Protein AF-S8E0I8-F1 (afdb_monomer_lite)

Organism: Fomitopsis schrenkii (NCBI:txid2126942)

Foldseek 3Di:
DPPDPPDVVSVCFWAWPDFDPFDFDDPPARATDGDTDTDGDCVVPVVPPQADWAQQDDPVSLVVVCVVLCQLCVPPDPVPPQQPPRTGAAQAAQDLVCLQQVQRHPVRASKFKKWWADDPQGIFIWIRNNDWDFDWDQDPVGIDTGTWGKTFGDDPDQRGRDAPPCQQIWMATSNNHTAWGWHAADDDRRRGGITTGGGVVVVVVVVCVVPPPDDSCSPDDSPPD

Radius of gyration: 18.13 Å; chains: 1; bounding box: 41×48×53 Å

Sequence (225 aa):
MRIQWTNPKDRIIGHVVWAPPVSVSPAPHSYTKDHCVVKLDKEKLLRNFRGNVLDLGPDEEAAELTRLMRPYCANVPSDLNYLIGRLFKLRGILPAEEMRTPKNNPKGDSTRYVIKHVLATHTTIGYLNGFESHVRRYFDLGARDSVETAVYSYGSEPRPFSKAGDSGSLIVDAYGKAVALLTSGTGPAHTPDIVYGSPMQWLWEIIEAEFPGANLYFDIEHDDY

Structure (mmCIF, N/CA/C/O backbone):
data_AF-S8E0I8-F1
#
_entry.id   AF-S8E0I8-F1
#
loop_
_atom_site.group_PDB
_atom_site.id
_atom_site.type_symbol
_atom_site.label_atom_id
_atom_site.label_alt_id
_atom_site.label_comp_id
_atom_site.label_asym_id
_atom_site.label_entity_id
_atom_site.label_seq_id
_atom_site.pdbx_PDB_ins_code
_atom_site.Cartn_x
_atom_site.Cartn_y
_atom_site.Cartn_z
_atom_site.occupancy
_atom_site.B_iso_or_equiv
_atom_site.auth_seq_id
_atom_site.auth_comp_id
_atom_site.auth_asym_id
_atom_site.auth_atom_id
_atom_site.pdbx_PDB_model_num
ATOM 1 N N . MET A 1 1 ? -11.981 14.757 24.767 1.00 49.66 1 MET A N 1
ATOM 2 C CA . MET A 1 1 ? -10.780 14.203 24.107 1.00 49.66 1 MET A CA 1
ATOM 3 C C . MET A 1 1 ? -9.830 13.795 25.222 1.00 49.66 1 MET A C 1
ATOM 5 O O . MET A 1 1 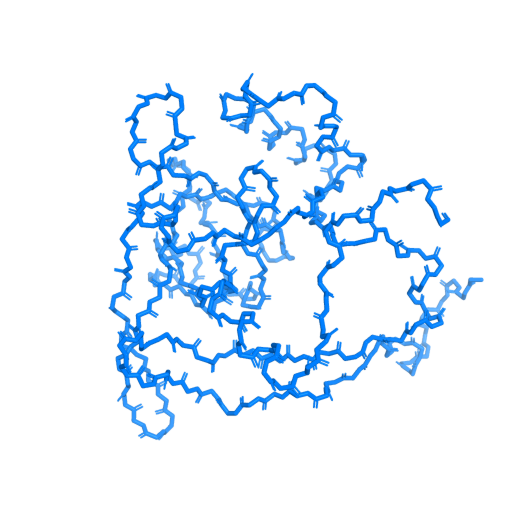? -9.517 14.650 26.041 1.00 49.66 1 MET A O 1
ATOM 9 N N . ARG A 1 2 ? -9.480 12.510 25.368 1.00 52.41 2 ARG A N 1
ATOM 10 C CA . ARG A 1 2 ? -8.501 12.112 26.393 1.00 52.41 2 ARG A CA 1
ATOM 11 C C . ARG A 1 2 ? -7.121 12.518 25.887 1.00 52.41 2 ARG A C 1
ATOM 13 O O . ARG A 1 2 ? -6.683 12.040 24.852 1.00 52.41 2 ARG A O 1
ATOM 20 N N . ILE A 1 3 ? -6.488 13.449 26.590 1.00 56.97 3 ILE A N 1
ATOM 21 C CA . ILE A 1 3 ? -5.228 14.096 26.183 1.00 56.97 3 ILE A CA 1
ATOM 22 C C . ILE A 1 3 ? -4.018 13.191 26.494 1.00 56.97 3 ILE A C 1
ATOM 24 O O . ILE A 1 3 ? -2.892 13.479 26.107 1.00 56.97 3 ILE A O 1
ATOM 28 N N . GLN A 1 4 ? -4.239 12.073 27.193 1.00 58.84 4 GLN A N 1
ATOM 29 C CA . GLN A 1 4 ? -3.193 11.157 27.629 1.00 58.84 4 GLN A CA 1
ATOM 30 C C . GLN A 1 4 ? -3.590 9.713 27.316 1.00 58.84 4 GLN A C 1
ATOM 32 O O . GLN A 1 4 ? -4.461 9.132 27.959 1.00 58.84 4 GLN A O 1
ATOM 37 N N . TRP A 1 5 ? -2.917 9.126 26.326 1.00 72.88 5 TRP A N 1
ATOM 38 C CA . TRP A 1 5 ? -3.024 7.716 25.937 1.00 72.88 5 TRP A CA 1
ATOM 39 C C . TRP A 1 5 ? -2.183 6.820 26.858 1.00 72.88 5 TRP A C 1
ATOM 41 O O . TRP A 1 5 ? -1.435 5.954 26.404 1.00 72.88 5 TRP A O 1
ATOM 51 N N . THR A 1 6 ? -2.208 7.067 28.165 1.00 78.38 6 THR A N 1
ATOM 52 C CA . THR A 1 6 ? -1.370 6.349 29.138 1.00 78.38 6 THR A CA 1
ATOM 53 C C . THR A 1 6 ? -1.832 4.908 29.329 1.00 78.38 6 THR A C 1
ATOM 55 O O . THR A 1 6 ? -0.991 4.023 29.458 1.00 78.38 6 THR A O 1
ATOM 58 N N . ASN A 1 7 ? -3.140 4.646 29.254 1.00 83.81 7 ASN A N 1
ATOM 59 C CA . ASN A 1 7 ? -3.690 3.295 29.314 1.00 83.81 7 ASN A CA 1
ATOM 60 C C . ASN A 1 7 ? -3.542 2.573 27.955 1.00 83.81 7 ASN A C 1
ATOM 62 O O . ASN A 1 7 ? -4.115 3.036 26.965 1.00 83.81 7 ASN A O 1
ATOM 66 N N . PRO A 1 8 ? -2.849 1.419 27.878 1.00 85.81 8 PRO A N 1
ATOM 67 C CA . PRO A 1 8 ? -2.708 0.656 26.637 1.00 85.81 8 PRO A CA 1
ATOM 68 C C . PRO A 1 8 ? -4.037 0.276 25.970 1.00 85.81 8 PRO A C 1
ATOM 70 O O . PRO A 1 8 ? -4.110 0.247 24.746 1.00 85.81 8 PRO A O 1
ATOM 73 N N . LYS A 1 9 ? -5.106 0.046 26.746 1.00 85.69 9 LYS A N 1
ATOM 74 C CA . LYS A 1 9 ? -6.433 -0.290 26.196 1.00 85.69 9 LYS A CA 1
ATOM 75 C C . LYS A 1 9 ? -7.047 0.856 25.393 1.00 85.69 9 LYS A C 1
ATOM 77 O O . LYS A 1 9 ? -7.771 0.617 24.428 1.00 85.69 9 LYS A O 1
ATOM 82 N N . ASP A 1 10 ? -6.722 2.096 25.746 1.00 84.00 10 ASP A N 1
ATOM 83 C CA . ASP A 1 10 ? -7.215 3.258 25.013 1.00 84.00 10 ASP A CA 1
ATOM 84 C C . ASP A 1 10 ? -6.555 3.342 23.623 1.00 84.00 10 ASP A C 1
ATOM 86 O O . ASP A 1 10 ? -7.214 3.770 22.679 1.00 84.00 10 ASP A O 1
ATOM 90 N N . ARG A 1 11 ? -5.324 2.825 23.462 1.00 86.25 11 ARG A N 1
ATOM 91 C CA . ARG A 1 11 ? -4.552 2.814 22.199 1.00 86.25 11 ARG A CA 1
ATOM 92 C C . ARG A 1 11 ? -5.037 1.795 21.164 1.00 86.25 11 ARG A C 1
ATOM 94 O O . ARG A 1 11 ? -4.573 1.818 20.030 1.00 86.25 11 ARG A O 1
ATOM 101 N N . ILE A 1 12 ? -5.942 0.891 21.537 1.00 90.06 12 ILE A N 1
ATOM 102 C CA . ILE A 1 12 ? -6.517 -0.081 20.602 1.00 90.06 12 ILE A CA 1
ATOM 103 C C . ILE A 1 12 ? -7.496 0.663 19.690 1.00 90.06 12 ILE A C 1
ATOM 105 O O . ILE A 1 12 ? -8.571 1.055 20.136 1.00 90.06 12 ILE A O 1
ATOM 109 N N . ILE A 1 13 ? -7.126 0.881 18.430 1.00 91.31 13 ILE A N 1
ATOM 110 C CA . ILE A 1 13 ? -7.945 1.614 17.444 1.00 91.31 13 ILE A CA 1
ATOM 111 C C . ILE A 1 13 ? -8.790 0.700 16.548 1.00 91.31 13 ILE A C 1
ATOM 113 O O . ILE A 1 13 ? -9.512 1.187 15.684 1.00 91.31 13 ILE A O 1
ATOM 117 N N . GLY A 1 14 ? -8.693 -0.617 16.727 1.00 94.06 14 GLY A N 1
ATOM 118 C CA . GLY A 1 14 ? -9.373 -1.612 15.906 1.00 94.06 14 GLY A CA 1
ATOM 119 C C . GLY A 1 14 ? -8.880 -3.030 16.185 1.00 94.06 14 GLY A C 1
ATOM 120 O O . GLY A 1 14 ? -8.114 -3.254 17.123 1.00 94.06 14 GLY A O 1
ATOM 121 N N . HIS A 1 15 ? -9.321 -3.985 15.371 1.00 95.00 15 HIS A N 1
ATOM 122 C CA . HIS A 1 15 ? -8.862 -5.376 15.397 1.00 95.00 15 HIS A CA 1
ATOM 123 C C . HIS A 1 15 ? -8.901 -5.992 13.997 1.00 95.00 15 HIS A C 1
ATOM 125 O O . HIS A 1 15 ? -9.714 -5.605 13.159 1.00 95.00 15 HIS A O 1
ATOM 131 N N . VAL A 1 16 ? -8.023 -6.961 13.744 1.00 96.44 16 VAL A N 1
ATOM 132 C CA . VAL A 1 16 ? -8.028 -7.740 12.501 1.00 96.44 16 VAL A CA 1
ATOM 133 C C . VAL A 1 16 ? -9.302 -8.584 12.452 1.00 96.44 16 VAL A C 1
ATOM 135 O O . VAL A 1 16 ? -9.604 -9.295 13.409 1.00 96.44 16 VAL A O 1
ATOM 138 N N . VAL A 1 17 ? -10.042 -8.501 11.348 1.00 97.50 17 VAL A N 1
ATOM 139 C CA . VAL A 1 17 ? -11.231 -9.334 11.087 1.00 97.50 17 VAL A CA 1
ATOM 140 C C . VAL A 1 17 ? -10.974 -10.393 10.024 1.00 97.50 17 VAL A C 1
ATOM 142 O O . VAL A 1 17 ? -11.662 -11.407 10.001 1.00 97.50 17 VAL A O 1
ATOM 145 N N . TRP A 1 18 ? -9.962 -10.190 9.180 1.00 97.25 18 TRP A N 1
ATOM 146 C CA . TRP A 1 18 ? -9.548 -11.161 8.179 1.00 97.25 18 TRP A CA 1
ATOM 147 C C . TRP A 1 18 ? -8.069 -10.984 7.845 1.00 97.25 18 TRP A C 1
ATOM 149 O O . TRP A 1 18 ? -7.604 -9.870 7.621 1.00 97.25 18 TRP A O 1
ATOM 159 N N . ALA A 1 19 ? -7.329 -12.086 7.842 1.00 95.62 19 ALA A N 1
ATOM 160 C CA . ALA A 1 19 ? -5.924 -12.151 7.460 1.00 95.62 19 ALA A CA 1
ATOM 161 C C . ALA A 1 19 ? -5.688 -13.533 6.836 1.00 95.62 19 ALA A C 1
ATOM 163 O O . ALA A 1 19 ? -5.355 -14.484 7.549 1.00 95.62 19 ALA A O 1
ATOM 164 N N . PRO A 1 20 ?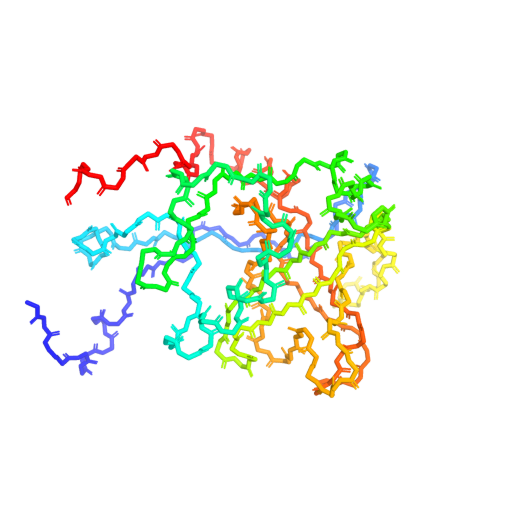 -5.979 -13.698 5.536 1.00 93.06 20 PRO A N 1
ATOM 165 C CA . PRO A 1 20 ? -5.801 -14.978 4.872 1.00 93.06 20 PRO A CA 1
ATOM 166 C C . PRO A 1 20 ? -4.313 -15.370 4.860 1.00 93.06 20 PRO A C 1
ATOM 168 O O . PRO A 1 20 ? -3.454 -14.488 4.861 1.00 93.06 20 PRO A O 1
ATOM 171 N N . PRO A 1 21 ? -3.981 -16.674 4.811 1.00 90.56 21 PRO A N 1
ATOM 172 C CA . PRO A 1 21 ? -2.594 -17.109 4.708 1.00 90.56 21 PRO A CA 1
ATOM 173 C C . PRO A 1 21 ? -1.885 -16.473 3.512 1.00 90.56 21 PRO A C 1
ATOM 175 O O . PRO A 1 21 ? -2.444 -16.422 2.406 1.00 90.56 21 PRO A O 1
ATOM 178 N N . VAL A 1 22 ? -0.638 -16.048 3.733 1.00 87.38 22 VAL A N 1
ATOM 179 C CA . VAL A 1 22 ? 0.198 -15.504 2.663 1.00 87.38 22 VAL A CA 1
ATOM 180 C C . VAL A 1 22 ? 0.332 -16.552 1.566 1.00 87.38 22 VAL A C 1
ATOM 182 O O . VAL A 1 22 ? 0.707 -17.703 1.806 1.00 87.38 22 VAL A O 1
ATOM 185 N N . SER A 1 23 ? -0.052 -16.174 0.355 1.00 87.44 23 SER A N 1
ATOM 186 C CA . SER A 1 23 ? -0.122 -17.092 -0.777 1.00 87.44 23 SER A CA 1
ATOM 187 C C . SER A 1 23 ? 0.070 -16.355 -2.094 1.00 87.44 23 SER A C 1
ATOM 189 O O . SER A 1 23 ? 0.210 -15.138 -2.140 1.00 87.44 23 SER A O 1
ATOM 191 N N . VAL A 1 24 ? 0.099 -17.111 -3.184 1.00 85.44 24 VAL A N 1
ATOM 192 C CA . VAL A 1 24 ? 0.094 -16.580 -4.545 1.00 85.44 24 VAL A CA 1
ATOM 193 C C . VAL A 1 24 ? -1.184 -17.081 -5.199 1.00 85.44 24 VAL A C 1
ATOM 195 O O . VAL A 1 24 ? -1.540 -18.250 -5.011 1.00 85.44 24 VAL A O 1
ATOM 198 N N . SER A 1 25 ? -1.900 -16.203 -5.900 1.00 80.62 25 SER A N 1
ATOM 199 C CA . SER A 1 25 ? -3.113 -16.606 -6.612 1.00 80.62 25 SER A CA 1
ATOM 200 C C . SER A 1 25 ? -2.816 -17.637 -7.700 1.00 80.62 25 SER A C 1
ATOM 202 O O . SER A 1 25 ? -1.703 -17.692 -8.220 1.00 80.62 25 SER A O 1
ATOM 204 N N . PRO A 1 26 ? -3.799 -18.472 -8.064 1.00 74.44 26 PRO A N 1
ATOM 205 C CA . PRO A 1 26 ? -3.682 -19.299 -9.253 1.00 74.44 26 PRO A CA 1
ATOM 206 C C . PRO A 1 26 ? -3.484 -18.449 -10.518 1.00 74.44 26 PRO A C 1
ATOM 208 O O . PRO A 1 26 ? -3.797 -17.255 -10.557 1.00 74.44 26 PRO A O 1
ATOM 211 N N . ALA A 1 27 ? -3.018 -19.100 -11.583 1.00 70.12 27 ALA A N 1
ATOM 212 C CA . ALA A 1 27 ? -3.072 -18.538 -12.927 1.00 70.12 27 ALA A CA 1
ATOM 213 C C . ALA A 1 27 ? -4.516 -18.082 -13.262 1.00 70.12 27 ALA A C 1
ATOM 215 O O . ALA A 1 27 ? -5.472 -18.710 -12.798 1.00 70.12 27 ALA A O 1
ATOM 216 N N . PRO A 1 28 ? -4.703 -17.013 -14.057 1.00 72.75 28 PRO A N 1
ATOM 217 C CA . PRO A 1 28 ? -3.699 -16.365 -14.907 1.00 72.75 28 PRO A CA 1
ATOM 218 C C . PRO A 1 28 ? -2.864 -15.281 -14.213 1.00 72.75 28 PRO A C 1
ATOM 220 O O . PRO A 1 28 ? -1.873 -14.842 -14.783 1.00 72.75 28 PRO A O 1
ATOM 223 N N . HIS A 1 29 ? -3.251 -14.843 -13.015 1.00 77.50 29 HIS A N 1
ATOM 224 C CA . HIS A 1 29 ? -2.672 -13.650 -12.402 1.00 77.50 29 HIS A CA 1
ATOM 225 C C . HIS A 1 29 ? -1.383 -13.916 -11.638 1.00 77.50 29 HIS A C 1
ATOM 227 O O . HIS A 1 29 ? -0.430 -13.160 -11.776 1.00 77.50 29 HIS A O 1
ATOM 233 N N . SER A 1 30 ? -1.346 -14.968 -10.816 1.00 86.31 30 SER A N 1
ATOM 234 C CA . SER A 1 30 ? -0.190 -15.259 -9.960 1.00 86.31 30 SER A CA 1
ATOM 235 C C . SER A 1 30 ? 0.234 -14.083 -9.061 1.00 86.31 30 SER A C 1
ATOM 237 O O . SER A 1 30 ? 1.388 -13.994 -8.661 1.00 86.31 30 SER A O 1
ATOM 239 N N . TYR A 1 31 ? -0.678 -13.172 -8.710 1.00 89.44 31 TYR A N 1
ATOM 240 C CA . TYR A 1 31 ? -0.406 -12.069 -7.786 1.00 89.44 31 TYR A CA 1
ATOM 241 C C . TYR A 1 31 ? -0.266 -12.553 -6.338 1.00 89.44 31 TYR A C 1
ATOM 243 O O . TYR A 1 31 ? -0.954 -13.493 -5.915 1.00 89.44 31 TYR A O 1
ATOM 251 N N . THR A 1 32 ? 0.591 -11.884 -5.564 1.00 88.94 32 THR A N 1
ATOM 252 C CA . THR A 1 32 ? 0.796 -12.157 -4.134 1.00 88.94 32 THR A CA 1
ATOM 253 C C . THR A 1 32 ? -0.430 -11.751 -3.320 1.00 88.94 32 THR A C 1
ATOM 255 O O . THR A 1 32 ? -0.852 -10.596 -3.338 1.00 88.94 32 THR A O 1
ATOM 258 N N . LYS A 1 33 ? -0.988 -12.691 -2.558 1.00 90.12 33 LYS A N 1
ATOM 259 C CA . LYS A 1 33 ? -2.037 -12.459 -1.563 1.00 90.12 33 LYS A CA 1
ATOM 260 C C . LYS A 1 33 ? -1.385 -12.316 -0.190 1.00 90.12 33 LYS A C 1
ATOM 262 O O . LYS A 1 33 ? -1.172 -13.309 0.498 1.00 90.12 33 LYS A O 1
ATOM 267 N N . ASP A 1 34 ? -1.082 -11.077 0.180 1.00 91.19 34 ASP A N 1
ATOM 268 C CA . ASP A 1 34 ? -0.524 -10.704 1.483 1.00 91.19 34 ASP A CA 1
ATOM 269 C C . ASP A 1 34 ? -1.201 -9.415 1.962 1.00 91.19 34 ASP A C 1
ATOM 271 O O . ASP A 1 34 ? -0.880 -8.318 1.508 1.00 91.19 34 ASP A O 1
ATOM 275 N N . HIS A 1 35 ? -2.242 -9.559 2.779 1.00 93.12 35 HIS A N 1
ATOM 276 C CA . HIS A 1 35 ? -3.024 -8.437 3.292 1.00 93.12 35 HIS A CA 1
ATOM 277 C C . HIS A 1 35 ? -3.780 -8.841 4.556 1.00 93.12 35 HIS A C 1
ATOM 279 O O . HIS A 1 35 ? -3.968 -10.022 4.853 1.00 93.12 35 HIS A O 1
ATOM 285 N N . CYS A 1 36 ? -4.289 -7.839 5.266 1.00 95.06 36 CYS A N 1
ATOM 286 C CA . CYS A 1 36 ? -5.298 -8.033 6.292 1.00 95.06 36 CYS A CA 1
ATOM 287 C C . CYS A 1 36 ? -6.353 -6.928 6.215 1.00 95.06 36 CYS A C 1
ATOM 289 O O . CYS A 1 36 ? -6.092 -5.831 5.722 1.00 95.06 36 CYS A O 1
ATOM 291 N N . VAL A 1 37 ? -7.545 -7.225 6.722 1.00 95.88 37 VAL A N 1
ATOM 292 C CA . VAL A 1 37 ? -8.625 -6.259 6.914 1.00 95.88 37 VAL A CA 1
ATOM 293 C C . VAL A 1 37 ? -8.770 -6.012 8.406 1.00 95.88 37 VAL A C 1
ATOM 295 O O . VAL A 1 37 ? -8.954 -6.938 9.202 1.00 95.88 37 VAL A O 1
ATOM 298 N N . VAL A 1 38 ? -8.678 -4.740 8.785 1.00 95.31 38 VAL A N 1
ATOM 299 C CA . VAL A 1 38 ? -8.786 -4.280 10.169 1.00 95.31 38 VAL A CA 1
ATOM 300 C C . VAL A 1 38 ? -10.092 -3.517 10.326 1.00 95.31 38 VAL A C 1
ATOM 302 O O . VAL A 1 38 ? -10.318 -2.505 9.665 1.00 95.31 38 VAL A O 1
ATOM 305 N N . LYS A 1 39 ? -10.948 -3.976 11.239 1.00 94.69 39 LYS A N 1
ATOM 306 C CA . LYS A 1 39 ? -12.136 -3.234 11.648 1.00 94.69 39 LYS A CA 1
ATOM 307 C C . LYS A 1 39 ? -11.731 -2.172 12.657 1.00 94.69 39 LYS A C 1
ATOM 309 O O . LYS A 1 39 ? -11.288 -2.490 13.762 1.00 94.69 39 LYS A O 1
ATOM 314 N N . LEU A 1 40 ? -11.897 -0.916 12.268 1.00 93.12 40 LEU A N 1
ATOM 315 C CA . LEU A 1 40 ? -11.564 0.230 13.101 1.00 93.12 40 LEU A CA 1
ATOM 316 C C . LEU A 1 40 ? -12.682 0.560 14.100 1.00 93.12 40 LEU A C 1
ATOM 318 O O . LEU A 1 40 ? -13.867 0.330 13.848 1.00 93.12 40 LEU A O 1
ATOM 322 N N . ASP A 1 41 ? -12.292 1.112 15.245 1.00 92.19 41 ASP A N 1
ATOM 323 C CA . ASP A 1 41 ? -13.198 1.597 16.280 1.00 92.19 41 ASP A CA 1
ATOM 324 C C . ASP A 1 41 ? -13.858 2.907 15.824 1.00 92.19 41 ASP A C 1
ATOM 326 O O . ASP A 1 41 ? -13.233 3.973 15.761 1.00 92.19 41 ASP A O 1
ATOM 330 N N . LYS A 1 42 ? -15.149 2.808 15.494 1.00 90.31 42 LYS A N 1
ATOM 331 C CA . LYS A 1 42 ? -15.952 3.926 14.995 1.00 90.31 42 LYS A CA 1
ATOM 332 C C . LYS A 1 42 ? -16.014 5.075 15.998 1.00 90.31 42 LYS A C 1
ATOM 334 O O . LYS A 1 42 ? -15.877 6.221 15.594 1.00 90.31 42 LYS A O 1
ATOM 339 N N . GLU A 1 43 ? -16.198 4.810 17.287 1.00 89.00 43 GLU A N 1
ATOM 340 C CA . GLU A 1 43 ? -16.352 5.877 18.284 1.00 89.00 43 GLU A CA 1
ATOM 341 C C . GLU A 1 43 ? -15.060 6.681 18.450 1.00 89.00 43 GLU A C 1
ATOM 343 O O . GLU A 1 43 ? -15.094 7.898 18.651 1.00 89.00 43 GLU A O 1
ATOM 348 N N . LYS A 1 44 ? -13.912 6.009 18.311 1.00 87.31 44 LYS A N 1
ATOM 349 C CA . LYS A 1 44 ? -12.596 6.648 18.408 1.00 87.31 44 LYS A CA 1
ATOM 350 C C . LYS A 1 44 ? -12.231 7.468 17.174 1.00 87.31 44 LYS A C 1
ATOM 352 O O . LYS A 1 44 ? -11.589 8.507 17.326 1.00 87.31 44 LYS A O 1
ATOM 357 N N . LEU A 1 45 ? -12.603 7.010 15.977 1.00 86.38 45 LEU A N 1
ATOM 358 C CA . LEU A 1 45 ? -12.125 7.610 14.727 1.00 86.38 45 LEU A CA 1
ATOM 359 C C . LEU A 1 45 ? -13.151 8.488 14.012 1.00 86.38 45 LEU A C 1
ATOM 361 O O . LEU A 1 45 ? -12.744 9.465 13.390 1.00 86.38 45 LEU A O 1
ATOM 365 N N . LEU A 1 46 ? -14.455 8.206 14.125 1.00 85.19 46 LEU A N 1
ATOM 366 C CA . LEU A 1 46 ? -15.489 8.853 13.305 1.00 85.19 46 LEU A CA 1
ATOM 367 C C . LEU A 1 46 ? -15.467 10.378 13.421 1.00 85.19 46 LEU A C 1
ATOM 369 O O . LEU A 1 46 ? -15.551 11.065 12.414 1.00 85.19 46 LEU A O 1
ATOM 373 N N . ARG A 1 47 ? -15.285 10.913 14.636 1.00 84.06 47 ARG A N 1
ATOM 374 C CA . ARG A 1 47 ? -15.289 12.364 14.881 1.00 84.06 47 ARG A CA 1
ATOM 375 C C . ARG A 1 47 ? -14.216 13.125 14.089 1.00 84.06 47 ARG A C 1
ATOM 377 O O . ARG A 1 47 ? -14.398 14.304 13.814 1.00 84.06 47 ARG A O 1
ATOM 384 N N . ASN A 1 48 ? -13.096 12.477 13.775 1.00 81.31 48 ASN A N 1
ATOM 385 C CA . ASN A 1 48 ? -11.983 13.079 13.037 1.00 81.31 48 ASN A CA 1
ATOM 386 C C . ASN A 1 48 ? -11.746 12.381 11.693 1.00 81.31 48 ASN A C 1
ATOM 388 O O . ASN A 1 48 ? -10.704 12.596 11.074 1.00 81.31 48 ASN A O 1
ATOM 392 N N . PHE A 1 49 ? -12.663 11.514 11.260 1.00 82.69 49 PHE A N 1
ATOM 393 C CA . PHE A 1 49 ? -12.502 10.780 10.021 1.00 82.69 49 PHE A CA 1
ATOM 394 C C . PHE A 1 49 ? -12.648 11.757 8.857 1.00 82.69 49 PHE A C 1
ATOM 396 O O . PHE A 1 49 ? -13.713 12.319 8.629 1.00 82.69 49 PHE A O 1
ATOM 403 N N . ARG A 1 50 ? -11.552 11.983 8.132 1.00 79.31 50 ARG A N 1
ATOM 404 C CA . ARG A 1 50 ? -11.510 12.872 6.965 1.00 79.31 50 ARG A CA 1
ATOM 405 C C . ARG A 1 50 ? -11.677 12.108 5.654 1.00 79.31 50 ARG A C 1
ATOM 407 O O . ARG A 1 50 ? -11.290 12.619 4.616 1.00 79.31 50 ARG A O 1
ATOM 414 N N . GLY A 1 51 ? -12.234 10.898 5.688 1.00 84.12 51 GLY A N 1
ATOM 415 C CA . GLY A 1 51 ? -12.317 10.029 4.517 1.00 84.12 51 GLY A CA 1
ATOM 416 C C . GLY A 1 51 ? -11.009 9.295 4.216 1.00 84.12 51 GLY A C 1
ATOM 417 O O . GLY A 1 51 ? -10.054 9.319 4.995 1.00 84.12 51 GLY A O 1
ATOM 418 N N . ASN A 1 52 ? -10.986 8.637 3.058 1.00 87.88 52 ASN A N 1
ATOM 419 C CA . ASN A 1 52 ? -9.812 7.938 2.552 1.00 87.88 52 ASN A CA 1
ATOM 420 C C . ASN A 1 52 ? -8.854 8.944 1.910 1.00 87.88 52 ASN A C 1
ATOM 422 O O . ASN A 1 52 ? -9.045 9.393 0.779 1.00 87.88 52 ASN A O 1
ATOM 426 N N . VAL A 1 53 ? -7.830 9.315 2.668 1.00 87.69 53 VAL A N 1
ATOM 427 C CA . VAL A 1 53 ? -6.813 10.289 2.277 1.00 87.69 53 VAL A CA 1
ATOM 428 C C . VAL A 1 53 ? -5.425 9.723 2.560 1.00 87.69 53 VAL A C 1
ATOM 430 O O . VAL A 1 53 ? -5.231 8.982 3.524 1.00 87.69 53 VAL A O 1
ATOM 433 N N . LEU A 1 54 ? -4.455 10.089 1.732 1.00 88.06 54 LEU A N 1
ATOM 434 C CA . LEU A 1 54 ? -3.038 9.905 2.004 1.00 88.06 54 LEU A CA 1
ATOM 435 C C . LEU A 1 54 ? -2.507 11.178 2.676 1.00 88.06 54 LEU A C 1
ATOM 437 O O . LEU A 1 54 ? -2.556 12.254 2.087 1.00 88.06 54 LEU A O 1
ATOM 441 N N . ASP A 1 55 ? -2.018 11.070 3.908 1.00 87.50 55 ASP A N 1
ATOM 442 C CA . ASP A 1 55 ? -1.297 12.165 4.568 1.00 87.50 55 ASP A CA 1
ATOM 443 C C . ASP A 1 55 ? 0.092 12.288 3.928 1.00 87.50 55 ASP A C 1
ATOM 445 O O . ASP A 1 55 ? 0.814 11.298 3.853 1.00 87.50 55 ASP A O 1
ATOM 449 N N . LEU A 1 56 ? 0.448 13.470 3.424 1.00 82.75 56 LEU A N 1
ATOM 450 C CA . LEU A 1 56 ? 1.730 13.717 2.757 1.00 82.75 56 LEU A CA 1
ATOM 451 C C . LEU A 1 56 ? 2.834 14.206 3.701 1.00 82.75 56 LEU A C 1
ATOM 453 O O . LEU A 1 56 ? 3.925 14.540 3.233 1.00 82.75 56 LEU A O 1
ATOM 457 N N . GLY A 1 57 ? 2.575 14.237 5.008 1.00 81.00 57 GLY A N 1
ATOM 458 C CA . GLY A 1 57 ? 3.537 14.666 6.011 1.00 81.00 57 GLY A CA 1
ATOM 459 C C . GLY A 1 57 ? 3.537 16.184 6.248 1.00 81.00 57 GLY A C 1
ATOM 460 O O . GLY A 1 57 ? 2.518 16.853 6.055 1.00 81.00 57 GLY A O 1
ATOM 461 N N . PRO A 1 58 ? 4.650 16.741 6.757 1.00 79.44 58 PRO A N 1
ATOM 462 C CA . PRO A 1 58 ? 4.795 18.173 7.022 1.00 79.44 58 PRO A CA 1
ATOM 463 C C . PRO A 1 58 ? 4.651 19.046 5.763 1.00 79.44 58 PRO A C 1
ATOM 465 O O . PRO A 1 58 ? 4.943 18.607 4.652 1.00 79.44 58 PRO A O 1
ATOM 468 N N . ASP A 1 59 ? 4.272 20.316 5.945 1.00 68.12 59 ASP A N 1
ATOM 469 C CA . ASP A 1 59 ? 3.978 21.247 4.841 1.00 68.12 59 ASP A CA 1
ATOM 470 C C . ASP A 1 59 ? 5.149 21.437 3.861 1.00 68.12 59 ASP A C 1
ATOM 472 O O . ASP A 1 59 ? 4.930 21.590 2.660 1.00 68.12 59 ASP A O 1
ATOM 476 N N . GLU A 1 60 ? 6.393 21.384 4.343 1.00 65.38 60 GLU A N 1
ATOM 477 C CA . GLU A 1 60 ? 7.593 21.489 3.501 1.00 65.38 60 GLU A CA 1
ATOM 478 C C . GLU A 1 60 ? 7.725 20.302 2.529 1.00 65.38 60 GLU A C 1
ATOM 480 O O . GLU A 1 60 ? 8.007 20.494 1.343 1.00 65.38 60 GLU A O 1
ATOM 485 N N . GLU A 1 61 ? 7.453 19.078 3.000 1.00 69.62 61 GLU A N 1
ATOM 486 C CA . GLU A 1 61 ? 7.446 17.868 2.165 1.00 69.62 61 GLU A CA 1
ATOM 487 C C . GLU A 1 61 ? 6.283 17.897 1.172 1.00 69.62 61 GLU A C 1
ATOM 489 O O . GLU A 1 61 ? 6.454 17.589 -0.012 1.00 69.62 61 GLU A O 1
ATOM 494 N N . ALA A 1 62 ? 5.107 18.327 1.637 1.00 68.25 62 ALA A N 1
ATOM 495 C CA . ALA A 1 62 ? 3.930 18.472 0.796 1.00 68.25 62 ALA A CA 1
ATOM 496 C C . ALA A 1 62 ? 4.161 19.505 -0.321 1.00 68.25 62 ALA A C 1
ATOM 498 O O . ALA A 1 62 ? 3.796 19.254 -1.471 1.00 68.25 62 ALA A O 1
ATOM 499 N N . ALA A 1 63 ? 4.802 20.641 -0.030 1.00 68.31 63 ALA A N 1
ATOM 500 C CA . ALA A 1 63 ? 5.099 21.679 -1.016 1.00 68.31 63 ALA A CA 1
ATOM 501 C C . ALA A 1 63 ? 6.071 21.192 -2.104 1.00 68.31 63 ALA A C 1
ATOM 503 O O . ALA A 1 63 ? 5.830 21.422 -3.295 1.00 68.31 63 ALA A O 1
ATOM 504 N N . GLU A 1 64 ? 7.131 20.476 -1.721 1.00 69.81 64 GLU A N 1
ATOM 505 C CA . GLU A 1 64 ? 8.082 19.912 -2.682 1.00 69.81 64 GLU A CA 1
ATOM 506 C C . GLU A 1 64 ? 7.431 18.825 -3.545 1.00 69.81 64 GLU A C 1
ATOM 508 O O . GLU A 1 64 ? 7.579 18.829 -4.770 1.00 69.81 64 GLU A O 1
ATOM 513 N N . LEU A 1 65 ? 6.617 17.953 -2.942 1.00 70.00 65 LEU A N 1
ATOM 514 C CA . LEU A 1 65 ? 5.830 16.972 -3.685 1.00 70.00 65 LEU A CA 1
ATOM 515 C C . LEU A 1 65 ? 4.881 17.656 -4.672 1.00 70.00 65 LEU A C 1
ATOM 517 O O . LEU A 1 65 ? 4.832 17.285 -5.841 1.00 70.00 65 LEU A O 1
ATOM 521 N N . THR A 1 66 ? 4.171 18.697 -4.236 1.00 68.69 66 THR A N 1
ATOM 522 C CA . THR A 1 66 ? 3.274 19.482 -5.099 1.00 68.69 66 THR A CA 1
ATOM 523 C C . THR A 1 66 ? 4.019 20.028 -6.305 1.00 68.69 66 THR A C 1
ATOM 525 O O . THR A 1 66 ? 3.526 19.961 -7.431 1.00 68.69 66 THR A O 1
ATOM 528 N N . ARG A 1 67 ? 5.224 20.565 -6.087 1.00 70.12 67 ARG A N 1
ATOM 529 C CA . ARG A 1 67 ? 6.076 21.100 -7.150 1.00 70.12 67 ARG A CA 1
ATOM 530 C C . ARG A 1 67 ? 6.497 20.008 -8.130 1.00 70.12 67 ARG A C 1
ATOM 532 O O . ARG A 1 67 ? 6.445 20.241 -9.336 1.00 70.12 67 ARG A O 1
ATOM 539 N N . LEU A 1 68 ? 6.879 18.835 -7.626 1.00 68.06 68 LEU A N 1
ATOM 540 C CA . LEU A 1 68 ? 7.272 17.686 -8.444 1.00 68.06 68 LEU A CA 1
ATOM 541 C C . LEU A 1 68 ? 6.093 17.106 -9.231 1.00 68.06 68 LEU A C 1
ATOM 543 O O . LEU A 1 68 ? 6.275 16.712 -10.378 1.00 68.06 68 LEU A O 1
ATOM 547 N N . MET A 1 69 ? 4.890 17.112 -8.658 1.00 67.88 69 MET A N 1
ATOM 548 C CA . MET A 1 69 ? 3.678 16.585 -9.291 1.00 67.88 69 MET A CA 1
ATOM 549 C C . MET A 1 69 ? 3.024 17.574 -10.265 1.00 67.88 69 MET A C 1
ATOM 551 O O . MET A 1 69 ? 2.371 17.149 -11.216 1.00 67.88 69 MET A O 1
ATOM 555 N N . ARG A 1 70 ? 3.230 18.887 -10.087 1.00 67.50 70 ARG A N 1
ATOM 556 C CA . ARG A 1 70 ? 2.593 19.955 -10.882 1.00 67.50 70 ARG A CA 1
ATOM 557 C C . ARG A 1 70 ? 2.677 19.763 -12.403 1.00 67.50 70 ARG A C 1
ATOM 559 O O . ARG A 1 70 ? 1.646 19.949 -13.042 1.00 67.50 70 ARG A O 1
ATOM 566 N N . PRO A 1 71 ? 3.818 19.382 -13.011 1.00 63.97 71 PRO A N 1
ATOM 567 C CA . PRO A 1 71 ? 3.876 19.144 -14.454 1.00 63.97 71 PRO A CA 1
ATOM 568 C C . PRO A 1 71 ? 2.916 18.039 -14.912 1.00 63.97 71 PRO A C 1
ATOM 570 O O . PRO A 1 71 ? 2.341 18.139 -15.987 1.00 63.97 71 PRO A O 1
ATOM 573 N N . TYR A 1 72 ? 2.709 17.017 -14.081 1.00 61.53 72 TYR A N 1
ATOM 574 C CA . TYR A 1 72 ? 1.904 15.825 -14.376 1.00 61.53 72 TYR A CA 1
ATOM 575 C C . TYR A 1 72 ? 0.416 16.021 -14.069 1.00 61.53 72 TYR A C 1
ATOM 577 O O . TYR A 1 72 ? -0.429 15.358 -14.665 1.00 61.53 72 TYR A O 1
ATOM 585 N N . CYS A 1 73 ? 0.101 16.971 -13.187 1.00 54.84 73 CYS A N 1
ATOM 586 C CA . CYS A 1 73 ? -1.260 17.373 -12.840 1.00 54.84 73 CYS A CA 1
ATOM 587 C C . CYS A 1 73 ? -1.738 18.618 -13.612 1.00 54.84 73 CYS A C 1
ATOM 589 O O . CYS A 1 73 ? -2.830 19.106 -13.343 1.00 54.84 73 CYS A O 1
ATOM 591 N N . ALA A 1 74 ? -0.949 19.147 -14.558 1.00 54.38 74 ALA A N 1
ATOM 592 C CA . ALA A 1 74 ? -1.250 20.390 -15.281 1.00 54.38 74 ALA A CA 1
ATOM 593 C C . ALA A 1 74 ? -2.558 20.348 -16.097 1.00 54.38 74 ALA A C 1
ATOM 595 O O . ALA A 1 74 ? -3.144 21.393 -16.362 1.00 54.38 74 ALA A O 1
ATOM 596 N N . ASN A 1 75 ? -3.025 19.150 -16.461 1.00 53.09 75 ASN A N 1
ATOM 597 C CA . ASN A 1 75 ? -4.295 18.931 -17.162 1.00 53.09 75 ASN A CA 1
ATOM 598 C C . ASN A 1 75 ? -5.457 18.590 -16.222 1.00 53.09 75 ASN A C 1
ATOM 600 O O . ASN A 1 75 ? -6.534 18.211 -16.680 1.00 53.09 75 ASN A O 1
ATOM 604 N N . VAL A 1 76 ? -5.243 18.663 -14.910 1.00 53.56 76 VAL A N 1
ATOM 605 C CA . VAL A 1 76 ? -6.303 18.417 -13.942 1.00 53.56 76 VAL A CA 1
ATOM 606 C C . VAL A 1 76 ? -7.019 19.741 -13.669 1.00 53.56 76 VAL A C 1
ATOM 608 O O . VAL A 1 76 ? -6.339 20.728 -13.382 1.00 53.56 76 VAL A O 1
ATOM 611 N N . PRO A 1 77 ? -8.366 19.766 -13.693 1.00 52.38 77 PRO A N 1
ATOM 612 C CA . PRO A 1 77 ? -9.146 20.911 -13.235 1.00 52.38 77 PRO A CA 1
ATOM 613 C C . PRO A 1 77 ? -8.664 21.471 -11.887 1.00 52.38 77 PRO A C 1
ATOM 615 O O . PRO A 1 77 ? -8.414 20.721 -10.942 1.00 52.38 77 PRO A O 1
ATOM 618 N N . SER A 1 78 ? -8.582 22.800 -11.797 1.00 51.50 78 SER A N 1
ATOM 619 C CA . SER A 1 78 ? -8.241 23.577 -10.591 1.00 51.50 78 SER A CA 1
ATOM 620 C C . SER A 1 78 ? -9.112 23.260 -9.373 1.00 51.50 78 SER A C 1
ATOM 622 O O . SER A 1 78 ? -8.709 23.458 -8.231 1.00 51.50 78 SER A O 1
ATOM 624 N N . ASP A 1 79 ? -10.307 22.761 -9.643 1.00 47.28 79 ASP A N 1
ATOM 625 C CA . ASP A 1 79 ? -11.393 22.470 -8.717 1.00 47.28 79 ASP A CA 1
ATOM 626 C C . ASP A 1 79 ? -11.128 21.149 -7.969 1.00 47.28 79 ASP A C 1
ATOM 628 O O . ASP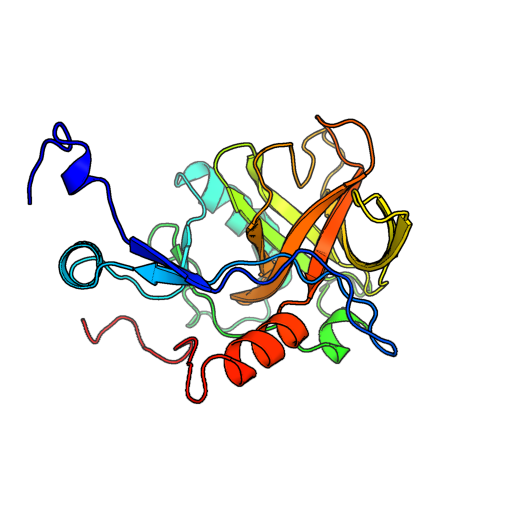 A 1 79 ? -11.660 20.913 -6.884 1.00 47.28 79 ASP A O 1
ATOM 632 N N . LEU A 1 80 ? -10.204 20.321 -8.480 1.00 50.62 80 LEU A N 1
ATOM 633 C CA . LEU A 1 80 ? -9.544 19.276 -7.708 1.00 50.62 80 LEU A CA 1
ATOM 634 C C . LEU A 1 80 ? -8.482 19.932 -6.814 1.00 50.62 80 LEU A C 1
ATOM 636 O O . LEU A 1 80 ? -7.285 19.803 -7.064 1.00 50.62 80 LEU A O 1
ATOM 640 N N . ASN A 1 81 ? -8.903 20.605 -5.741 1.00 51.06 81 ASN A N 1
ATOM 641 C CA . ASN A 1 81 ? -7.999 21.016 -4.664 1.00 51.06 81 ASN A CA 1
ATOM 642 C C . ASN A 1 81 ? -7.330 19.760 -4.075 1.00 51.06 81 ASN A C 1
ATOM 644 O O . ASN A 1 81 ? -7.880 19.060 -3.229 1.00 51.06 81 ASN A O 1
ATOM 648 N N . TYR A 1 82 ? -6.151 19.435 -4.600 1.00 55.69 82 TYR A N 1
ATOM 649 C CA . TYR A 1 82 ? -5.418 18.194 -4.350 1.00 55.69 82 TYR A CA 1
ATOM 650 C C . TYR A 1 82 ? -4.904 18.047 -2.922 1.00 55.69 82 TYR A C 1
ATOM 652 O O . TYR A 1 82 ? -4.519 16.953 -2.521 1.00 55.69 82 TYR A O 1
ATOM 660 N N . LEU A 1 83 ? -4.839 19.158 -2.194 1.00 59.66 83 LEU A N 1
ATOM 661 C CA . LEU A 1 83 ? -4.074 19.301 -0.969 1.00 59.66 83 LEU A CA 1
ATOM 662 C C . LEU A 1 83 ? -4.823 20.231 -0.025 1.00 59.66 83 LEU A C 1
ATOM 664 O O . LEU A 1 83 ? -4.488 21.406 0.112 1.00 59.66 83 LEU A O 1
ATOM 668 N N . ILE A 1 84 ? -5.855 19.713 0.633 1.00 54.19 84 ILE A N 1
ATOM 669 C CA . ILE A 1 84 ? -6.424 20.423 1.777 1.00 54.19 84 ILE A CA 1
ATOM 670 C C . ILE A 1 84 ? -5.515 20.103 2.964 1.00 54.19 84 ILE A C 1
ATOM 672 O O . ILE A 1 84 ? -5.596 19.021 3.542 1.00 54.19 84 ILE A O 1
ATOM 676 N N . GLY A 1 85 ? -4.587 21.014 3.274 1.00 60.84 85 GLY A N 1
ATOM 677 C CA . GLY A 1 85 ? -3.719 20.928 4.454 1.00 60.84 85 GLY A CA 1
ATOM 678 C C . GLY A 1 85 ? -2.971 19.597 4.583 1.00 60.84 85 GLY A C 1
ATOM 679 O O . GLY A 1 85 ? -3.130 18.935 5.604 1.00 60.84 85 GLY A O 1
ATOM 680 N N . ARG A 1 86 ? -2.203 19.221 3.543 1.00 75.69 86 ARG A N 1
ATOM 681 C CA . ARG A 1 86 ? -1.388 17.989 3.380 1.00 75.69 86 ARG A CA 1
ATOM 682 C C . ARG A 1 86 ? -2.126 16.671 3.110 1.00 75.69 86 ARG A C 1
ATOM 684 O O . ARG A 1 86 ? -1.473 15.657 2.876 1.00 75.69 86 ARG A O 1
ATOM 691 N N . LEU A 1 87 ? -3.458 16.663 3.129 1.00 82.44 87 LEU A N 1
ATOM 692 C CA . LEU A 1 87 ? -4.249 15.456 2.878 1.00 82.44 87 LEU A CA 1
ATOM 693 C C . LEU A 1 87 ? -4.555 15.310 1.385 1.00 82.44 87 LEU A C 1
ATOM 695 O O . LEU A 1 87 ? -5.225 16.155 0.790 1.00 82.44 87 LEU A O 1
ATOM 699 N N . PHE A 1 88 ? -4.077 14.219 0.796 1.00 81.75 88 PHE A N 1
ATOM 700 C CA . PHE A 1 88 ? -4.272 13.872 -0.605 1.00 81.75 88 PHE A CA 1
ATOM 701 C C . PHE A 1 88 ? -5.428 12.880 -0.752 1.00 81.75 88 PHE A C 1
ATOM 703 O O . PHE A 1 88 ? -5.325 11.717 -0.359 1.00 81.75 88 PHE A O 1
ATOM 710 N N . LYS A 1 89 ? -6.561 13.347 -1.285 1.00 85.25 89 LYS A N 1
ATOM 711 C CA . LYS A 1 89 ? -7.792 12.548 -1.384 1.00 85.25 89 LYS A CA 1
ATOM 712 C C . LYS A 1 89 ? -7.624 11.356 -2.327 1.00 85.25 89 LYS A C 1
ATOM 714 O O . LYS A 1 89 ? -7.200 11.525 -3.471 1.00 85.25 89 LYS A O 1
ATOM 719 N N . LEU A 1 90 ? -8.029 10.170 -1.869 1.00 88.75 90 LEU A N 1
ATOM 720 C CA . LEU A 1 90 ? -8.147 8.990 -2.723 1.00 88.75 90 LEU A CA 1
ATOM 721 C C . LEU A 1 90 ? -9.470 9.034 -3.488 1.00 88.75 90 LEU A C 1
ATOM 723 O O . LEU A 1 90 ? -10.513 9.358 -2.922 1.00 88.75 90 LEU A O 1
ATOM 727 N N . ARG A 1 91 ? -9.422 8.721 -4.781 1.00 87.44 91 ARG A N 1
ATOM 728 C CA . ARG A 1 91 ? -10.539 8.924 -5.721 1.00 87.44 91 ARG A CA 1
ATOM 729 C C . ARG A 1 91 ? -10.900 7.690 -6.536 1.00 87.44 91 ARG A C 1
ATOM 731 O O . ARG A 1 91 ? -11.776 7.752 -7.389 1.00 87.44 91 ARG A O 1
ATOM 738 N N . GLY A 1 92 ? -10.195 6.586 -6.341 1.00 92.12 92 GLY A N 1
ATOM 739 C CA . GLY A 1 92 ? -10.436 5.390 -7.127 1.00 92.12 92 GLY A CA 1
ATOM 740 C C . GLY A 1 92 ? -9.368 4.336 -6.939 1.00 92.12 92 GLY A C 1
ATOM 741 O O . GLY A 1 92 ? -8.415 4.504 -6.178 1.00 92.12 92 GLY A O 1
ATOM 742 N N . ILE A 1 93 ? -9.511 3.266 -7.707 1.00 95.12 93 ILE A N 1
ATOM 743 C CA . ILE A 1 93 ? -8.477 2.262 -7.921 1.00 95.12 93 ILE A CA 1
ATOM 744 C C . ILE A 1 93 ? -8.024 2.371 -9.377 1.00 95.12 93 ILE A C 1
ATOM 746 O O . ILE A 1 93 ? -8.837 2.620 -10.268 1.00 95.12 93 ILE A O 1
ATOM 750 N N . LEU A 1 94 ? -6.722 2.242 -9.625 1.00 92.75 94 LEU A N 1
ATOM 751 C CA . LEU A 1 94 ? -6.163 2.310 -10.968 1.00 92.75 94 LEU A CA 1
ATOM 752 C C . LEU A 1 94 ? -6.493 1.012 -11.732 1.00 92.75 94 LEU A C 1
ATOM 754 O O . LEU A 1 94 ? -6.089 -0.058 -11.277 1.00 92.75 94 LEU A O 1
ATOM 758 N N . PRO A 1 95 ? -7.196 1.071 -12.880 1.00 91.69 95 PRO A N 1
ATOM 759 C CA . PRO A 1 95 ? -7.535 -0.126 -13.647 1.00 91.69 95 PRO A CA 1
ATOM 760 C C . PRO A 1 95 ? -6.297 -0.836 -14.207 1.00 91.69 95 PRO A C 1
ATOM 762 O O . PRO A 1 95 ? -5.318 -0.184 -14.577 1.00 91.69 95 PRO A O 1
ATOM 765 N N . ALA A 1 96 ? -6.370 -2.161 -14.368 1.00 88.50 96 ALA A N 1
ATOM 766 C CA . ALA A 1 96 ? -5.262 -2.966 -14.895 1.00 88.50 96 ALA A CA 1
ATOM 767 C C . ALA A 1 96 ? -4.763 -2.484 -16.272 1.00 88.50 96 ALA A C 1
ATOM 769 O O . ALA A 1 96 ? -3.558 -2.438 -16.517 1.00 88.50 96 ALA A O 1
ATOM 770 N N . GLU A 1 97 ? -5.666 -2.053 -17.156 1.00 87.50 97 GLU A N 1
ATOM 771 C CA . GLU A 1 97 ? -5.286 -1.546 -18.482 1.00 87.50 97 GLU A CA 1
ATOM 772 C C . GLU A 1 97 ? -4.495 -0.234 -18.409 1.00 87.50 97 GLU A C 1
ATOM 774 O O . GLU A 1 97 ? -3.510 -0.052 -19.129 1.00 87.50 97 GLU A O 1
ATOM 779 N N . GLU A 1 98 ? -4.861 0.659 -17.486 1.00 86.50 98 GLU A N 1
ATOM 780 C CA . GLU A 1 98 ? -4.114 1.893 -17.224 1.00 86.50 98 GLU A CA 1
ATOM 781 C C . GLU A 1 98 ? -2.772 1.638 -16.523 1.00 86.50 98 GLU A C 1
ATOM 783 O O . GLU A 1 98 ? -1.853 2.455 -16.654 1.00 86.50 98 GLU A O 1
ATOM 788 N N . MET A 1 99 ? -2.661 0.535 -15.771 1.00 85.06 99 MET A N 1
ATOM 789 C CA . MET A 1 99 ? -1.396 0.084 -15.193 1.00 85.06 99 MET A CA 1
ATOM 790 C C . MET A 1 99 ? -0.448 -0.400 -16.286 1.00 85.06 99 MET A C 1
ATOM 792 O O . MET A 1 99 ? 0.689 0.053 -16.301 1.00 85.06 99 MET A O 1
ATOM 796 N N . ARG A 1 100 ? -0.914 -1.247 -17.217 1.00 82.62 100 ARG A N 1
ATOM 797 C CA . ARG A 1 100 ? -0.110 -1.806 -18.327 1.00 82.62 100 ARG A CA 1
ATOM 798 C C . ARG A 1 100 ? 0.247 -0.787 -19.401 1.00 82.62 100 ARG A C 1
ATOM 800 O O . ARG A 1 100 ? 1.253 -0.927 -20.088 1.00 82.62 100 ARG A O 1
ATOM 807 N N . THR A 1 101 ? -0.579 0.244 -19.554 1.00 78.81 101 THR A N 1
ATOM 808 C CA . THR A 1 101 ? -0.365 1.316 -20.532 1.00 78.81 101 THR A CA 1
ATOM 809 C C . THR A 1 101 ? -0.288 2.675 -19.834 1.00 78.81 101 THR A C 1
ATOM 811 O O . THR A 1 101 ? -1.196 3.501 -19.951 1.00 78.81 101 THR A O 1
ATOM 814 N N . PRO A 1 102 ? 0.795 2.949 -19.085 1.00 67.12 102 PRO A N 1
ATOM 815 C CA . PRO A 1 102 ? 0.945 4.210 -18.369 1.00 67.12 102 PRO A CA 1
ATOM 816 C C . PRO A 1 102 ? 1.099 5.371 -19.366 1.00 67.12 102 PRO A C 1
ATOM 818 O O . PRO A 1 102 ? 2.190 5.661 -19.842 1.00 67.12 102 PRO A O 1
ATOM 821 N N . LYS A 1 103 ? -0.006 6.045 -19.700 1.00 61.97 103 LYS A N 1
ATOM 822 C CA . LYS A 1 103 ? -0.059 7.154 -20.674 1.00 61.97 103 LYS A CA 1
ATOM 823 C C . LYS A 1 103 ? -0.251 8.523 -20.019 1.00 61.97 103 LYS A C 1
ATOM 825 O O . LYS A 1 103 ? -0.996 9.348 -20.529 1.00 61.97 103 LYS A O 1
ATOM 830 N N . ASN A 1 104 ? 0.412 8.770 -18.891 1.00 55.62 104 ASN A N 1
ATOM 831 C CA . ASN A 1 104 ? 0.194 9.989 -18.102 1.00 55.62 104 ASN A CA 1
ATOM 832 C C . ASN A 1 104 ? 1.475 10.803 -17.848 1.00 55.62 104 ASN A C 1
ATOM 834 O O . ASN A 1 104 ? 1.562 11.518 -16.850 1.00 55.62 104 ASN A O 1
ATOM 838 N N . ASN A 1 105 ? 2.457 10.739 -18.752 1.00 54.53 105 ASN A N 1
ATOM 839 C CA . ASN A 1 105 ? 3.575 11.678 -18.754 1.00 54.53 105 ASN A CA 1
ATOM 840 C C . ASN A 1 105 ? 3.335 12.786 -19.805 1.00 54.53 105 ASN A C 1
ATOM 842 O O . ASN A 1 105 ? 3.255 12.477 -20.994 1.00 54.53 105 ASN A O 1
ATOM 846 N N . PRO A 1 106 ? 3.295 14.074 -19.416 1.00 49.75 106 PRO A N 1
ATOM 847 C CA . PRO A 1 106 ? 3.295 15.214 -20.336 1.00 49.75 106 PRO A CA 1
ATOM 848 C C . PRO A 1 106 ? 4.473 15.218 -21.320 1.00 49.75 106 PRO A C 1
ATOM 850 O O . PRO A 1 106 ? 4.400 15.872 -22.354 1.00 49.75 106 PRO A O 1
ATOM 853 N N . LYS A 1 107 ? 5.564 14.505 -21.007 1.00 54.19 107 LYS A N 1
ATOM 854 C CA . LYS A 1 107 ? 6.738 14.353 -21.880 1.00 54.19 107 LYS A CA 1
ATOM 855 C C . LYS A 1 107 ? 6.573 13.277 -22.961 1.00 54.19 107 LYS A C 1
ATOM 857 O O . LYS A 1 107 ? 7.472 13.121 -23.776 1.00 54.19 107 LYS A O 1
ATOM 862 N N . GLY A 1 108 ? 5.455 12.547 -22.980 1.00 54.09 108 GLY A N 1
ATOM 863 C CA . GLY A 1 108 ? 5.187 11.500 -23.971 1.00 54.09 108 GLY A CA 1
ATOM 864 C C . GLY A 1 108 ? 5.815 10.137 -23.662 1.00 54.09 108 GLY A C 1
ATOM 865 O O . GLY A 1 108 ? 5.566 9.194 -24.409 1.00 54.09 108 GLY A O 1
ATOM 866 N N . ASP A 1 109 ? 6.570 9.997 -22.566 1.00 62.19 109 ASP A N 1
ATOM 867 C CA . ASP A 1 109 ? 7.100 8.691 -22.156 1.00 62.19 109 ASP A CA 1
ATOM 868 C C . ASP A 1 109 ? 6.005 7.823 -21.517 1.00 62.19 109 ASP A C 1
ATOM 870 O O . ASP A 1 109 ? 5.111 8.319 -20.825 1.00 62.19 109 ASP A O 1
ATOM 874 N N . SER A 1 110 ? 6.093 6.506 -21.697 1.00 65.50 110 SER A N 1
ATOM 875 C CA . SER A 1 110 ? 5.185 5.519 -21.105 1.00 65.50 110 SER A CA 1
ATOM 876 C C . SER A 1 110 ? 5.472 5.299 -19.612 1.00 65.50 110 SER A C 1
ATOM 878 O O . SER A 1 110 ? 5.854 4.204 -19.194 1.00 65.50 110 SER A O 1
ATOM 880 N N . THR A 1 111 ? 5.337 6.351 -18.807 1.00 72.75 111 THR A N 1
ATOM 881 C CA . THR A 1 111 ? 5.681 6.333 -17.383 1.00 72.75 111 THR A CA 1
ATOM 882 C C . THR A 1 111 ? 4.601 7.035 -16.567 1.00 72.75 111 THR A C 1
ATOM 884 O O . THR A 1 111 ? 4.157 8.132 -16.908 1.00 72.75 111 THR A O 1
ATOM 887 N N . ARG A 1 112 ? 4.173 6.416 -15.463 1.00 82.44 112 ARG A N 1
ATOM 888 C CA . ARG A 1 112 ? 3.204 6.981 -14.513 1.00 82.44 112 ARG A CA 1
ATOM 889 C C . ARG A 1 112 ? 3.876 7.223 -13.167 1.00 82.44 112 ARG A C 1
ATOM 891 O O . ARG A 1 112 ? 4.534 6.336 -12.638 1.00 82.44 112 ARG A O 1
ATOM 898 N N . TYR A 1 113 ? 3.668 8.407 -12.605 1.00 83.56 113 TYR A N 1
ATOM 899 C CA . TYR A 1 113 ? 4.162 8.759 -11.278 1.00 83.56 113 TYR A CA 1
ATOM 900 C C . TYR A 1 113 ? 3.276 8.167 -10.194 1.00 83.56 113 TYR A C 1
ATOM 902 O O . TYR A 1 113 ? 2.045 8.227 -10.284 1.00 83.56 113 TYR A O 1
ATOM 910 N N . VAL A 1 114 ? 3.921 7.629 -9.167 1.00 88.31 114 VAL A N 1
ATOM 911 C CA . VAL A 1 114 ? 3.263 7.076 -7.988 1.00 88.31 114 VAL A CA 1
ATOM 912 C C . VAL A 1 114 ? 3.881 7.632 -6.714 1.00 88.31 114 VAL A C 1
ATOM 914 O O . VAL A 1 114 ? 5.049 8.014 -6.692 1.00 88.31 114 VAL A O 1
ATOM 917 N N . ILE A 1 115 ? 3.083 7.688 -5.658 1.00 89.25 115 ILE A N 1
ATOM 918 C CA . ILE A 1 115 ? 3.399 8.307 -4.377 1.00 89.25 115 ILE A CA 1
ATOM 919 C C . ILE A 1 115 ? 3.057 7.312 -3.270 1.00 89.25 115 ILE A C 1
ATOM 921 O O . ILE A 1 115 ? 2.080 6.566 -3.369 1.00 89.25 115 ILE A O 1
ATOM 925 N N . LYS A 1 116 ? 3.837 7.330 -2.191 1.00 91.12 116 LYS A N 1
ATOM 926 C CA . LYS A 1 116 ? 3.416 6.792 -0.894 1.00 91.12 116 LYS A CA 1
ATOM 927 C C . LYS A 1 116 ? 3.912 7.675 0.244 1.00 91.12 116 LYS A C 1
ATOM 929 O O . LYS A 1 116 ? 4.897 8.395 0.077 1.00 91.12 116 LYS A O 1
ATOM 934 N N . HIS A 1 117 ? 3.279 7.547 1.405 1.00 88.88 117 HIS A N 1
ATOM 935 C CA . HIS A 1 117 ? 3.755 8.118 2.661 1.00 88.88 117 HIS A CA 1
ATOM 936 C C . HIS A 1 117 ? 3.714 7.069 3.768 1.00 88.88 117 HIS A C 1
ATOM 938 O O . HIS A 1 117 ? 2.723 6.357 3.934 1.00 88.88 117 HIS A O 1
ATOM 944 N N . VAL A 1 118 ? 4.811 6.965 4.512 1.00 86.06 118 VAL A N 1
ATOM 945 C CA . VAL A 1 118 ? 4.990 5.991 5.592 1.00 86.06 118 VAL A CA 1
ATOM 946 C C . VAL A 1 118 ? 6.129 6.436 6.504 1.00 86.06 118 VAL A C 1
ATOM 948 O O . VAL A 1 118 ? 7.001 7.190 6.087 1.00 86.06 118 VAL A O 1
ATOM 951 N N . LEU A 1 119 ? 6.140 5.971 7.753 1.00 84.00 119 LEU A N 1
ATOM 952 C CA . LEU A 1 119 ? 7.061 6.450 8.784 1.00 84.00 119 LEU A CA 1
ATOM 953 C C . LEU A 1 119 ? 8.551 6.274 8.435 1.00 84.00 119 LEU A C 1
ATOM 955 O O . LEU A 1 119 ? 9.347 7.134 8.792 1.00 84.00 119 LEU A O 1
ATOM 959 N N . ALA A 1 120 ? 8.949 5.180 7.775 1.00 83.31 120 ALA A N 1
ATOM 960 C CA . ALA A 1 120 ? 10.372 4.871 7.592 1.00 83.31 120 ALA A CA 1
ATOM 961 C C . ALA A 1 120 ? 11.036 5.646 6.438 1.00 83.31 120 ALA A C 1
ATOM 963 O O . ALA A 1 120 ? 12.235 5.929 6.498 1.00 83.31 120 ALA A O 1
ATOM 964 N N . THR A 1 121 ? 10.285 6.005 5.394 1.00 80.94 121 THR A N 1
ATOM 965 C CA . THR A 1 121 ? 10.801 6.793 4.256 1.00 80.94 121 THR A CA 1
ATOM 966 C C . THR A 1 121 ? 10.178 8.169 4.108 1.00 80.94 121 THR A C 1
ATOM 968 O O . THR A 1 121 ? 10.590 8.905 3.215 1.00 80.94 121 THR A O 1
ATOM 971 N N . HIS A 1 122 ? 9.179 8.501 4.924 1.00 87.44 122 HIS A N 1
ATOM 972 C CA . HIS A 1 122 ? 8.289 9.637 4.701 1.00 87.44 122 HIS A CA 1
ATOM 973 C C . HIS A 1 122 ? 7.645 9.573 3.306 1.00 87.44 122 HIS A C 1
ATOM 975 O O . HIS A 1 122 ? 7.393 8.480 2.774 1.00 87.44 122 HIS A O 1
ATOM 981 N N . THR A 1 123 ? 7.342 10.732 2.725 1.00 86.38 123 THR A N 1
ATOM 982 C CA . THR A 1 123 ? 6.759 10.834 1.388 1.00 86.38 123 THR A CA 1
ATOM 983 C C . THR A 1 123 ? 7.800 10.542 0.312 1.00 86.38 123 THR A C 1
ATOM 985 O O . THR A 1 123 ? 8.863 11.158 0.263 1.00 86.38 123 THR A O 1
ATOM 988 N N . THR A 1 124 ? 7.485 9.608 -0.584 1.00 86.62 124 THR A N 1
ATOM 989 C CA . THR A 1 124 ? 8.377 9.177 -1.673 1.00 86.62 124 THR A CA 1
ATOM 990 C C . THR A 1 124 ? 7.632 9.121 -2.998 1.00 86.62 124 THR A C 1
ATOM 992 O O . THR A 1 124 ? 6.440 8.813 -3.035 1.00 86.62 124 THR A O 1
ATOM 995 N N . ILE A 1 125 ? 8.348 9.421 -4.085 1.00 85.69 125 ILE A N 1
ATOM 996 C CA . ILE A 1 125 ? 7.843 9.360 -5.459 1.00 85.69 125 ILE A CA 1
ATOM 997 C C . ILE A 1 125 ? 8.564 8.235 -6.191 1.00 85.69 125 ILE A C 1
ATOM 999 O O . ILE A 1 125 ? 9.778 8.064 -6.058 1.00 85.69 125 ILE A O 1
ATOM 1003 N N . GLY A 1 126 ? 7.816 7.481 -6.979 1.00 86.94 126 GLY A N 1
ATOM 1004 C CA . GLY A 1 126 ? 8.339 6.456 -7.860 1.00 86.94 126 GLY A CA 1
ATOM 1005 C C . GLY A 1 126 ? 7.706 6.524 -9.239 1.00 86.94 126 GLY A C 1
ATOM 1006 O O . GLY A 1 126 ? 6.831 7.353 -9.508 1.00 86.94 126 GLY A O 1
ATOM 1007 N N . TYR A 1 127 ? 8.146 5.627 -10.112 1.00 85.31 127 TYR A N 1
ATOM 1008 C CA . TYR A 1 127 ? 7.559 5.435 -11.426 1.00 85.31 127 TYR A CA 1
ATOM 1009 C C . TYR A 1 127 ? 7.070 4.007 -11.648 1.00 85.31 127 TYR A C 1
ATOM 1011 O O . TYR A 1 127 ? 7.713 3.035 -11.256 1.00 85.31 127 TYR A O 1
ATOM 1019 N N . LEU A 1 128 ? 5.930 3.918 -12.327 1.00 85.88 128 LEU A N 1
ATOM 1020 C CA . LEU A 1 128 ? 5.351 2.717 -12.907 1.00 85.88 128 LEU A CA 1
ATOM 1021 C C . LEU A 1 128 ? 5.574 2.771 -14.426 1.00 85.88 128 LEU A C 1
ATOM 1023 O O . LEU A 1 128 ? 5.154 3.729 -15.079 1.00 85.88 128 LEU A O 1
ATOM 1027 N N . ASN A 1 129 ? 6.225 1.753 -14.988 1.00 75.62 129 ASN A N 1
ATOM 1028 C CA . ASN A 1 129 ? 6.544 1.652 -16.423 1.00 75.62 129 ASN A CA 1
ATOM 1029 C C . ASN A 1 129 ? 5.652 0.648 -17.182 1.00 75.62 129 ASN A C 1
ATOM 1031 O O . ASN A 1 129 ? 5.911 0.349 -18.342 1.00 75.62 129 ASN A O 1
ATOM 1035 N N . GLY A 1 130 ? 4.605 0.132 -16.531 1.00 75.06 130 GLY A N 1
ATOM 1036 C CA . GLY A 1 130 ? 3.606 -0.757 -17.126 1.00 75.06 130 GLY A CA 1
ATOM 1037 C C . GLY A 1 130 ? 4.014 -2.215 -17.282 1.00 75.06 130 GLY A C 1
ATOM 1038 O O . GLY A 1 130 ? 3.193 -3.026 -17.707 1.00 75.06 130 GLY A O 1
ATOM 1039 N N . PHE A 1 131 ? 5.233 -2.567 -16.879 1.00 75.62 131 PHE A N 1
ATOM 1040 C CA . PHE A 1 131 ? 5.655 -3.955 -16.787 1.00 75.62 131 PHE A CA 1
ATOM 1041 C C . PHE A 1 131 ? 5.294 -4.541 -15.421 1.00 75.62 131 PHE A C 1
ATOM 1043 O O . PHE A 1 131 ? 5.490 -3.917 -14.376 1.00 75.62 131 PHE A O 1
ATOM 1050 N N . GLU A 1 132 ? 4.784 -5.768 -15.437 1.00 81.12 132 GLU A N 1
ATOM 1051 C CA . GLU A 1 132 ? 4.689 -6.601 -14.243 1.00 81.12 132 GLU A CA 1
ATOM 1052 C C . GLU A 1 132 ? 6.020 -7.337 -14.038 1.00 81.12 132 GLU A C 1
ATOM 1054 O O . GLU A 1 132 ? 6.702 -7.691 -15.003 1.00 81.12 132 GLU A O 1
ATOM 1059 N N . SER A 1 133 ? 6.405 -7.562 -12.783 1.00 78.38 133 SER A N 1
ATOM 1060 C CA . SER A 1 133 ? 7.629 -8.299 -12.454 1.00 78.38 133 SER A CA 1
ATOM 1061 C C . SER A 1 133 ? 7.305 -9.714 -12.002 1.00 78.38 133 SER A C 1
ATOM 1063 O O . SER A 1 133 ? 6.441 -9.907 -11.148 1.00 78.38 133 SER A O 1
ATOM 1065 N N . HIS A 1 134 ? 8.037 -10.693 -12.533 1.00 78.62 134 HIS A N 1
ATOM 1066 C CA . HIS A 1 134 ? 8.028 -12.059 -12.023 1.00 78.62 134 HIS A CA 1
ATOM 1067 C C . HIS A 1 134 ? 9.005 -12.167 -10.850 1.00 78.62 134 HIS A C 1
ATOM 1069 O O . HIS A 1 134 ? 10.223 -12.118 -11.025 1.00 78.62 134 HIS A O 1
ATOM 1075 N N . VAL A 1 135 ? 8.465 -12.321 -9.646 1.00 74.81 135 VAL A N 1
ATOM 1076 C CA . VAL A 1 135 ? 9.221 -12.367 -8.396 1.00 74.81 135 VAL A CA 1
ATOM 1077 C C . VAL A 1 135 ? 9.114 -13.757 -7.788 1.00 74.81 135 VAL A C 1
ATOM 1079 O O . VAL A 1 135 ? 8.028 -14.207 -7.416 1.00 74.81 135 VAL A O 1
ATOM 1082 N N . ARG A 1 136 ? 10.254 -14.430 -7.618 1.00 72.44 136 ARG A N 1
ATOM 1083 C CA . ARG A 1 136 ? 10.327 -15.687 -6.869 1.00 72.44 136 ARG A CA 1
ATOM 1084 C C . ARG A 1 136 ? 10.315 -15.395 -5.373 1.00 72.44 136 ARG A C 1
ATOM 1086 O O . ARG A 1 136 ? 11.278 -14.859 -4.827 1.00 72.44 136 ARG A O 1
ATOM 1093 N N . ARG A 1 137 ? 9.227 -15.762 -4.703 1.00 71.00 137 ARG A N 1
ATOM 1094 C CA . ARG A 1 137 ? 9.052 -15.631 -3.254 1.00 71.00 137 ARG A CA 1
ATOM 1095 C C . ARG A 1 137 ? 9.403 -16.943 -2.567 1.00 71.00 137 ARG A C 1
ATOM 1097 O O . ARG A 1 137 ? 9.082 -18.017 -3.068 1.00 71.00 137 ARG A O 1
ATOM 1104 N N . TYR A 1 138 ? 10.045 -16.855 -1.410 1.00 64.31 138 TYR A N 1
ATOM 1105 C CA . TYR A 1 138 ? 10.355 -18.009 -0.571 1.00 64.31 138 TYR A CA 1
ATOM 1106 C C . TYR A 1 138 ? 9.423 -17.992 0.634 1.00 64.31 138 TYR A C 1
ATOM 1108 O O . TYR A 1 138 ? 9.460 -17.058 1.430 1.00 64.31 138 TYR A O 1
ATOM 1116 N N . PHE A 1 139 ? 8.579 -19.013 0.738 1.00 66.75 139 PHE A N 1
ATOM 1117 C CA . PHE A 1 139 ? 7.719 -19.252 1.890 1.00 66.75 139 PHE A CA 1
ATOM 1118 C C . PHE A 1 139 ? 8.224 -20.478 2.652 1.00 66.75 139 PHE A C 1
ATOM 1120 O O . PHE A 1 139 ? 8.951 -21.299 2.089 1.00 66.75 139 PHE A O 1
ATOM 1127 N N . ASP A 1 140 ? 7.770 -20.659 3.893 1.00 63.53 140 ASP A N 1
ATOM 1128 C CA . ASP A 1 140 ? 8.088 -21.856 4.691 1.00 63.53 140 ASP A CA 1
ATOM 1129 C C . ASP A 1 140 ? 7.690 -23.161 3.971 1.00 63.53 140 ASP A C 1
ATOM 1131 O O . ASP A 1 140 ? 8.310 -24.205 4.150 1.00 63.53 140 ASP A O 1
ATOM 1135 N N . LEU A 1 141 ? 6.679 -23.090 3.096 1.00 62.16 141 LEU A N 1
ATOM 1136 C CA . LEU A 1 141 ? 6.175 -24.199 2.278 1.00 62.16 141 LEU A CA 1
ATOM 1137 C C . LEU A 1 141 ? 6.886 -24.351 0.916 1.00 62.16 141 LEU A C 1
ATOM 1139 O O . LEU A 1 141 ? 6.429 -25.121 0.071 1.00 62.16 141 LEU A O 1
ATOM 1143 N N . GLY A 1 142 ? 7.975 -23.616 0.680 1.00 67.38 142 GLY A N 1
ATOM 1144 C CA . GLY A 1 142 ? 8.763 -23.653 -0.552 1.00 67.38 142 GLY A CA 1
ATOM 1145 C C . GLY A 1 142 ? 8.688 -22.369 -1.379 1.00 67.38 142 GLY A C 1
ATOM 1146 O O . GLY A 1 142 ? 7.983 -21.410 -1.053 1.00 67.38 142 GLY A O 1
ATOM 1147 N N . ALA A 1 143 ? 9.453 -22.343 -2.471 1.00 73.69 143 ALA A N 1
ATOM 1148 C CA . ALA A 1 143 ? 9.453 -21.204 -3.379 1.00 73.69 143 ALA A CA 1
ATOM 1149 C C . ALA A 1 143 ? 8.185 -21.181 -4.242 1.00 73.69 143 ALA A C 1
ATOM 1151 O O . ALA A 1 143 ? 7.756 -22.221 -4.744 1.00 73.69 143 ALA A O 1
ATOM 1152 N N . ARG A 1 144 ? 7.618 -19.994 -4.448 1.00 75.94 144 ARG A N 1
ATOM 1153 C CA . ARG A 1 144 ? 6.528 -19.754 -5.397 1.00 75.94 144 ARG A CA 1
ATOM 1154 C C . ARG A 1 144 ? 6.845 -18.531 -6.238 1.00 75.94 144 ARG A C 1
ATOM 1156 O O . ARG A 1 144 ? 7.311 -17.523 -5.711 1.00 75.94 144 ARG A O 1
ATOM 1163 N N . ASP A 1 145 ? 6.556 -18.617 -7.524 1.00 81.69 145 ASP A N 1
ATOM 1164 C CA . ASP A 1 145 ? 6.682 -17.482 -8.426 1.00 81.69 145 ASP A CA 1
ATOM 1165 C C . ASP A 1 145 ? 5.411 -16.640 -8.347 1.00 81.69 145 ASP A C 1
ATOM 1167 O O . ASP A 1 145 ? 4.303 -17.168 -8.419 1.00 81.69 145 ASP A O 1
ATOM 1171 N N . SER A 1 146 ? 5.590 -15.339 -8.165 1.00 80.62 146 SER A N 1
ATOM 1172 C CA . SER A 1 146 ? 4.528 -14.340 -8.122 1.00 80.62 146 SER A CA 1
ATOM 1173 C C . SER A 1 146 ? 4.713 -13.329 -9.243 1.00 80.62 146 SER A C 1
ATOM 1175 O O . SER A 1 146 ? 5.825 -13.116 -9.720 1.00 80.62 146 SER A O 1
ATOM 1177 N N . VAL A 1 147 ? 3.624 -12.709 -9.660 1.00 84.88 147 VAL A N 1
ATOM 1178 C CA . VAL A 1 147 ? 3.609 -11.531 -10.518 1.00 84.88 147 VAL A CA 1
ATOM 1179 C C . VAL A 1 147 ? 3.287 -10.348 -9.614 1.00 84.88 147 VAL A C 1
ATOM 1181 O O . VAL A 1 147 ? 2.423 -10.454 -8.747 1.00 84.88 147 VAL A O 1
ATOM 1184 N N . GLU A 1 148 ? 3.997 -9.233 -9.741 1.00 86.38 148 GLU A N 1
ATOM 1185 C CA . GLU A 1 148 ? 3.792 -8.073 -8.869 1.00 86.38 148 GLU A CA 1
ATOM 1186 C C . GLU A 1 148 ? 3.922 -6.753 -9.628 1.00 86.38 148 GLU A C 1
ATOM 1188 O O . GLU A 1 148 ? 4.609 -6.652 -10.648 1.00 86.38 148 GLU A O 1
ATOM 1193 N N . THR A 1 149 ? 3.265 -5.719 -9.097 1.00 88.50 149 THR A N 1
ATOM 1194 C CA . THR A 1 149 ? 3.417 -4.348 -9.591 1.00 88.50 149 THR A CA 1
ATOM 1195 C C . THR A 1 149 ? 4.809 -3.857 -9.231 1.00 88.50 149 THR A C 1
ATOM 1197 O O . THR A 1 149 ? 5.128 -3.782 -8.046 1.00 88.50 149 THR A O 1
ATOM 1200 N N . ALA A 1 150 ? 5.619 -3.509 -10.231 1.00 89.38 150 ALA A N 1
ATOM 1201 C CA . ALA A 1 150 ? 6.966 -2.989 -10.029 1.00 89.38 150 ALA A CA 1
ATOM 1202 C C . ALA A 1 150 ? 6.974 -1.455 -10.009 1.00 89.38 150 ALA A C 1
ATOM 1204 O O . ALA A 1 150 ? 6.496 -0.801 -10.936 1.00 89.38 150 ALA A O 1
ATOM 1205 N N . VAL A 1 151 ? 7.550 -0.886 -8.955 1.00 89.12 151 VAL A N 1
ATOM 1206 C CA . VAL A 1 151 ? 7.744 0.554 -8.787 1.00 89.12 151 VAL A CA 1
ATOM 1207 C C . VAL A 1 151 ? 9.219 0.840 -8.609 1.00 89.12 151 VAL A C 1
ATOM 1209 O O . VAL A 1 151 ? 9.900 0.216 -7.800 1.00 89.12 151 VAL A O 1
ATOM 1212 N N . TYR A 1 152 ? 9.702 1.829 -9.339 1.00 86.44 152 TYR A N 1
ATOM 1213 C CA . TYR A 1 152 ? 11.095 2.235 -9.305 1.00 86.44 152 TYR A CA 1
ATOM 1214 C C . TYR A 1 152 ? 11.241 3.609 -8.655 1.00 86.44 152 TYR A C 1
ATOM 1216 O O . TYR A 1 152 ? 10.346 4.451 -8.741 1.00 86.44 152 TYR A O 1
ATOM 1224 N N . SER A 1 153 ? 12.387 3.852 -8.029 1.00 83.44 153 SER A N 1
ATOM 1225 C CA . SER A 1 153 ? 12.680 5.101 -7.315 1.00 83.44 153 SER A CA 1
ATOM 1226 C C . SER A 1 153 ? 12.849 6.291 -8.260 1.00 83.44 153 SER A C 1
ATOM 1228 O O . SER A 1 153 ? 13.611 6.209 -9.218 1.00 83.44 153 SER A O 1
ATOM 1230 N N . TYR A 1 154 ? 12.177 7.414 -7.990 1.00 75.56 154 TYR A N 1
ATOM 1231 C CA . TYR A 1 154 ? 12.338 8.643 -8.772 1.00 75.56 154 TYR A CA 1
ATOM 1232 C C . TYR A 1 154 ? 13.564 9.460 -8.330 1.00 75.56 154 TYR A C 1
ATOM 1234 O O . TYR A 1 154 ? 13.718 9.768 -7.150 1.00 75.56 154 TYR A O 1
ATOM 1242 N N . GLY A 1 155 ? 14.365 9.910 -9.301 1.00 66.75 155 GLY A N 1
ATOM 1243 C CA . GLY A 1 155 ? 15.494 10.821 -9.090 1.00 66.75 155 GLY A CA 1
ATOM 1244 C C . GLY A 1 155 ? 16.866 10.141 -9.134 1.00 66.75 155 GLY A C 1
ATOM 1245 O O . GLY A 1 155 ? 16.976 8.921 -9.165 1.00 66.75 155 GLY A O 1
ATOM 1246 N N . SER A 1 156 ? 17.919 10.960 -9.186 1.00 52.59 156 SER A N 1
ATOM 1247 C CA . SER A 1 156 ? 19.328 10.532 -9.217 1.00 52.59 156 SER A CA 1
ATOM 1248 C C . SER A 1 156 ? 19.996 10.510 -7.836 1.00 52.59 156 SER A C 1
ATOM 1250 O O . SER A 1 156 ? 21.152 10.120 -7.715 1.00 52.59 156 SER A O 1
ATOM 1252 N N . GLU A 1 157 ? 19.290 10.974 -6.805 1.00 57.75 157 GLU A N 1
ATOM 1253 C CA . GLU A 1 157 ? 19.738 10.985 -5.411 1.00 57.75 157 GLU A CA 1
ATOM 1254 C C . GLU A 1 157 ? 19.419 9.635 -4.741 1.00 57.75 157 GLU A C 1
ATOM 1256 O O . GLU A 1 157 ? 18.430 8.996 -5.101 1.00 57.75 157 GLU A O 1
ATOM 1261 N N . PRO A 1 158 ? 20.180 9.198 -3.720 1.00 61.97 158 PRO A N 1
ATOM 1262 C CA . PRO A 1 158 ? 20.076 7.862 -3.121 1.00 61.97 158 PRO A CA 1
ATOM 1263 C C . PRO A 1 158 ? 18.860 7.696 -2.189 1.00 61.97 158 PRO A C 1
ATOM 1265 O O . PRO A 1 158 ? 18.928 6.986 -1.184 1.00 61.97 158 PRO A O 1
ATOM 1268 N N . ARG A 1 159 ? 17.740 8.374 -2.468 1.00 71.31 159 ARG A N 1
ATOM 1269 C CA . ARG A 1 159 ? 16.488 8.176 -1.732 1.00 71.31 159 ARG A CA 1
ATOM 1270 C C . ARG A 1 159 ? 15.692 7.073 -2.424 1.00 71.31 159 ARG A C 1
ATOM 1272 O O . ARG A 1 159 ? 15.101 7.334 -3.470 1.00 71.31 159 ARG A O 1
ATOM 1279 N N . PRO A 1 160 ? 15.659 5.849 -1.874 1.00 82.31 160 PRO A N 1
ATOM 1280 C CA . PRO A 1 160 ? 14.836 4.809 -2.458 1.00 82.31 160 PRO A CA 1
ATOM 1281 C C . PRO A 1 160 ? 13.358 5.143 -2.297 1.00 82.31 160 PRO A C 1
ATOM 1283 O O . PRO A 1 160 ? 12.959 5.828 -1.351 1.00 82.31 160 PRO A O 1
ATOM 1286 N N . PHE A 1 161 ? 12.539 4.567 -3.170 1.00 86.81 161 PHE A N 1
ATOM 1287 C CA . PHE A 1 161 ? 11.094 4.606 -3.022 1.00 86.81 161 PHE A CA 1
ATOM 1288 C C . PHE A 1 161 ? 10.652 3.962 -1.706 1.00 86.81 161 PHE A C 1
ATOM 1290 O O . PHE A 1 161 ? 9.714 4.444 -1.086 1.00 86.81 161 PHE A O 1
ATOM 1297 N N . SER A 1 162 ? 11.320 2.896 -1.250 1.00 86.69 162 SER A N 1
ATOM 1298 C CA . SER A 1 162 ? 10.942 2.184 -0.027 1.00 86.69 162 SER A CA 1
ATOM 1299 C C . SER A 1 162 ? 12.130 1.741 0.829 1.00 86.69 162 SER A C 1
ATOM 1301 O O . SER A 1 162 ? 13.250 1.663 0.339 1.00 86.69 162 SER A O 1
ATOM 1303 N N . LYS A 1 163 ? 11.898 1.448 2.113 1.00 86.69 163 LYS A N 1
ATOM 1304 C CA . LYS A 1 163 ? 12.832 0.783 3.037 1.00 86.69 163 LYS A CA 1
ATOM 1305 C C . LYS A 1 163 ? 12.097 -0.261 3.883 1.00 86.69 163 LYS A C 1
ATOM 1307 O O . LYS A 1 163 ? 10.867 -0.303 3.924 1.00 86.69 163 LYS A O 1
ATOM 1312 N N . ALA A 1 164 ? 12.860 -1.089 4.598 1.00 83.50 164 ALA A N 1
ATOM 1313 C CA . ALA A 1 164 ? 12.303 -1.979 5.614 1.00 83.50 164 ALA A CA 1
ATOM 1314 C C . ALA A 1 164 ? 11.412 -1.197 6.600 1.00 83.50 164 ALA A C 1
ATOM 1316 O O . ALA A 1 164 ? 11.834 -0.182 7.152 1.00 83.50 164 ALA A O 1
ATOM 1317 N N . GLY A 1 165 ? 10.188 -1.686 6.809 1.00 85.00 165 GLY A N 1
ATOM 1318 C CA . GLY A 1 165 ? 9.161 -1.016 7.616 1.00 85.00 165 GLY A CA 1
ATOM 1319 C C . GLY A 1 165 ? 8.044 -0.354 6.804 1.00 85.00 165 GLY A C 1
ATOM 1320 O O . GLY A 1 165 ? 7.021 -0.005 7.381 1.00 85.00 165 GLY A O 1
ATOM 1321 N N . ASP A 1 166 ? 8.191 -0.243 5.481 1.00 89.38 166 ASP A N 1
ATOM 1322 C CA . ASP A 1 166 ? 7.147 0.315 4.612 1.00 89.38 166 ASP A CA 1
ATOM 1323 C C . ASP A 1 166 ? 6.090 -0.698 4.149 1.00 89.38 166 ASP A C 1
ATOM 1325 O O . ASP A 1 166 ? 5.097 -0.307 3.526 1.00 89.38 166 ASP A O 1
ATOM 1329 N N . SER A 1 167 ? 6.311 -1.996 4.385 1.00 89.56 167 SER A N 1
ATOM 1330 C CA . SER A 1 167 ? 5.387 -3.066 3.995 1.00 89.56 167 SER A CA 1
ATOM 1331 C C . SER A 1 167 ? 3.978 -2.800 4.528 1.00 89.56 167 SER A C 1
ATOM 1333 O O . SER A 1 167 ? 3.793 -2.415 5.681 1.00 89.56 167 SER A O 1
ATOM 1335 N N . GLY A 1 168 ? 2.982 -3.001 3.670 1.00 91.31 168 GLY A N 1
ATOM 1336 C CA . GLY A 1 168 ? 1.579 -2.696 3.941 1.00 91.31 168 GLY A CA 1
ATOM 1337 C C . GLY A 1 168 ? 1.168 -1.250 3.643 1.00 91.31 168 GLY A C 1
ATOM 1338 O O . GLY A 1 168 ? 0.002 -0.913 3.833 1.00 91.31 168 GLY A O 1
ATOM 1339 N N . SER A 1 169 ? 2.073 -0.387 3.165 1.00 93.06 169 SER A N 1
ATOM 1340 C CA . SER A 1 169 ? 1.695 0.957 2.709 1.00 93.06 169 SER A CA 1
ATOM 1341 C C . SER A 1 169 ? 0.998 0.934 1.348 1.00 93.06 169 SER A C 1
ATOM 1343 O O . SER A 1 169 ? 1.292 0.115 0.473 1.00 93.06 169 SER A O 1
ATOM 1345 N N . LEU A 1 170 ? 0.061 1.866 1.170 1.00 95.06 170 LEU A N 1
ATOM 1346 C CA . LEU A 1 170 ? -0.640 2.064 -0.089 1.00 95.06 170 LEU A CA 1
ATOM 1347 C C . LEU A 1 170 ? 0.194 2.927 -1.040 1.00 95.06 170 LEU A C 1
ATOM 1349 O O . LEU A 1 170 ? 0.659 4.006 -0.670 1.00 95.06 170 LEU A O 1
ATOM 1353 N N . ILE A 1 171 ? 0.326 2.468 -2.280 1.00 94.62 171 ILE A N 1
ATOM 1354 C CA . ILE A 1 171 ? 0.907 3.222 -3.388 1.00 94.62 171 ILE A CA 1
ATOM 1355 C C . ILE A 1 171 ? -0.241 3.820 -4.200 1.00 94.62 171 ILE A C 1
ATOM 1357 O O . ILE A 1 171 ? -1.169 3.103 -4.583 1.00 94.62 171 ILE A O 1
ATOM 1361 N N . VAL A 1 172 ? -0.178 5.119 -4.480 1.00 92.38 172 VAL A N 1
ATOM 1362 C CA . VAL A 1 172 ? -1.231 5.867 -5.185 1.00 92.38 172 VAL A CA 1
ATOM 1363 C C . VAL A 1 172 ? -0.654 6.621 -6.373 1.00 92.38 172 VAL A C 1
ATOM 1365 O O . VAL A 1 172 ? 0.519 6.980 -6.362 1.00 92.38 172 VAL A O 1
ATOM 1368 N N . ASP A 1 173 ? -1.448 6.869 -7.407 1.00 87.88 173 ASP A N 1
ATOM 1369 C CA . ASP A 1 173 ? -1.018 7.691 -8.535 1.00 87.88 173 ASP A CA 1
ATOM 1370 C C . ASP A 1 173 ? -1.263 9.192 -8.300 1.00 87.88 173 ASP A C 1
ATOM 1372 O O . ASP A 1 173 ? -1.882 9.612 -7.319 1.00 87.88 173 ASP A O 1
ATOM 1376 N N . ALA A 1 174 ? -0.791 10.008 -9.244 1.00 80.56 174 ALA A N 1
ATOM 1377 C CA . ALA A 1 174 ? -0.950 11.463 -9.247 1.00 80.56 174 ALA A CA 1
ATOM 1378 C C . ALA A 1 174 ? -2.402 11.970 -9.124 1.00 80.56 174 ALA A C 1
ATOM 1380 O O . ALA A 1 174 ? -2.621 13.123 -8.756 1.00 80.56 174 ALA A O 1
ATOM 1381 N N . TYR A 1 175 ? -3.386 11.128 -9.444 1.00 81.56 175 TYR A N 1
ATOM 1382 C CA . TYR A 1 175 ? -4.805 11.471 -9.477 1.00 81.56 175 TYR A CA 1
ATOM 1383 C C . TYR A 1 175 ? -5.552 10.994 -8.223 1.00 81.56 175 TYR A C 1
ATOM 1385 O O . TYR A 1 175 ? -6.748 11.266 -8.086 1.00 81.56 175 TYR A O 1
ATOM 1393 N N . GLY A 1 176 ? -4.862 10.313 -7.301 1.00 85.19 176 GLY A N 1
ATOM 1394 C CA . GLY A 1 176 ? -5.468 9.717 -6.113 1.00 85.19 176 GLY A CA 1
ATOM 1395 C C . GLY A 1 176 ? -6.042 8.326 -6.361 1.00 85.19 176 GLY A C 1
ATOM 1396 O O . GLY A 1 176 ? -6.839 7.851 -5.551 1.00 85.19 176 GLY A O 1
A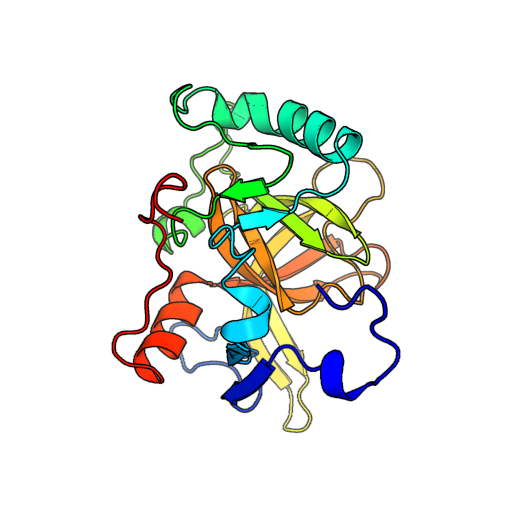TOM 1397 N N . LYS A 1 177 ? -5.676 7.657 -7.461 1.00 91.12 177 LYS A N 1
ATOM 1398 C CA . LYS A 1 177 ? -6.067 6.265 -7.695 1.00 91.12 177 LYS A CA 1
ATOM 1399 C C . LYS A 1 177 ? -5.094 5.328 -6.982 1.00 91.12 177 LYS A C 1
ATOM 1401 O O . LYS A 1 177 ? -3.883 5.420 -7.168 1.00 91.12 177 LYS A O 1
ATOM 1406 N N . ALA A 1 178 ? -5.618 4.405 -6.187 1.00 94.44 178 ALA A N 1
ATOM 1407 C CA . ALA A 1 178 ? -4.838 3.364 -5.537 1.00 94.44 178 ALA A CA 1
ATOM 1408 C C . ALA A 1 178 ? -4.254 2.394 -6.576 1.00 94.44 178 ALA A C 1
ATOM 1410 O O . ALA A 1 178 ? -4.979 1.878 -7.424 1.00 94.44 178 ALA A O 1
ATOM 1411 N N . VAL A 1 179 ? -2.946 2.150 -6.512 1.00 94.50 179 VAL A N 1
ATOM 1412 C CA . VAL A 1 179 ? -2.199 1.356 -7.499 1.00 94.50 179 VAL A CA 1
ATOM 1413 C C . VAL A 1 179 ? -1.894 -0.032 -6.956 1.00 94.50 179 VAL A C 1
ATOM 1415 O O . VAL A 1 179 ? -2.282 -1.032 -7.555 1.00 94.50 179 VAL A O 1
ATOM 1418 N N . ALA A 1 180 ? -1.207 -0.104 -5.818 1.00 94.88 180 ALA A N 1
ATOM 1419 C CA . ALA A 1 180 ? -0.765 -1.365 -5.242 1.00 94.88 180 ALA A CA 1
ATOM 1420 C C . ALA A 1 180 ? -0.573 -1.260 -3.728 1.00 94.88 180 ALA A C 1
ATOM 1422 O O . ALA A 1 180 ? -0.293 -0.182 -3.199 1.00 94.88 180 ALA A O 1
ATOM 1423 N N . LEU A 1 181 ? -0.689 -2.397 -3.046 1.00 94.94 181 LEU A N 1
ATOM 1424 C CA . LEU A 1 181 ? -0.293 -2.552 -1.650 1.00 94.94 181 LEU A CA 1
ATOM 1425 C C . LEU A 1 181 ? 1.159 -3.039 -1.605 1.00 94.94 181 LEU A C 1
ATOM 1427 O O . LEU A 1 181 ? 1.460 -4.103 -2.145 1.00 94.94 181 LEU A O 1
ATOM 1431 N N . LEU A 1 182 ? 2.059 -2.264 -0.999 1.00 93.25 182 LEU A N 1
ATOM 1432 C CA . LEU A 1 182 ? 3.490 -2.570 -0.958 1.00 93.25 182 LEU A CA 1
ATOM 1433 C C . LEU A 1 182 ? 3.750 -3.835 -0.134 1.00 93.25 182 LEU A C 1
ATOM 1435 O O . LEU A 1 182 ? 3.407 -3.883 1.046 1.00 93.25 182 LEU A O 1
ATOM 1439 N N . THR A 1 183 ? 4.410 -4.831 -0.724 1.00 88.81 183 THR A N 1
ATOM 1440 C CA . THR A 1 183 ? 4.739 -6.091 -0.037 1.00 88.81 183 THR A CA 1
ATOM 1441 C C . THR A 1 183 ? 6.236 -6.227 0.215 1.00 88.81 183 THR A C 1
ATOM 1443 O O . THR A 1 183 ? 6.644 -6.650 1.298 1.00 88.81 183 THR A O 1
ATOM 1446 N N . SER A 1 184 ? 7.082 -5.856 -0.752 1.00 84.75 184 SER A N 1
ATOM 1447 C CA . SER A 1 184 ? 8.539 -5.977 -0.617 1.00 84.75 184 SER A CA 1
ATOM 1448 C C . SER A 1 184 ? 9.321 -5.064 -1.565 1.00 84.75 184 SER A C 1
ATOM 1450 O O . SER A 1 184 ? 8.748 -4.249 -2.279 1.00 84.75 184 SER A O 1
ATOM 1452 N N . GLY A 1 185 ? 10.644 -5.219 -1.588 1.00 81.94 185 GLY A N 1
ATOM 1453 C CA . GLY A 1 185 ? 11.515 -4.684 -2.627 1.00 81.94 185 GLY A CA 1
ATOM 1454 C C . GLY A 1 185 ? 12.735 -5.581 -2.831 1.00 81.94 185 GLY A C 1
ATOM 1455 O O . GLY A 1 185 ? 12.988 -6.491 -2.040 1.00 81.94 185 GLY A O 1
ATOM 1456 N N . THR A 1 186 ? 13.485 -5.325 -3.899 1.00 74.81 186 THR A N 1
ATOM 1457 C CA . THR A 1 186 ? 14.762 -5.985 -4.206 1.00 74.81 186 THR A CA 1
ATOM 1458 C C . THR A 1 186 ? 15.903 -4.975 -4.228 1.00 74.81 186 THR A C 1
ATOM 1460 O O . THR A 1 186 ? 15.693 -3.798 -4.516 1.00 74.81 186 THR A O 1
ATOM 1463 N N . GLY A 1 187 ? 17.115 -5.453 -3.957 1.00 66.12 187 GLY A N 1
ATOM 1464 C CA . GLY A 1 187 ? 18.306 -4.629 -3.761 1.00 66.12 187 GLY A CA 1
ATOM 1465 C C . GLY A 1 187 ? 18.684 -4.528 -2.279 1.00 66.12 187 GLY A C 1
ATOM 1466 O O . GLY A 1 187 ? 18.099 -5.218 -1.436 1.00 66.12 187 GLY A O 1
ATOM 1467 N N . PRO A 1 188 ? 19.685 -3.706 -1.930 1.00 59.97 188 PRO A N 1
ATOM 1468 C CA . PRO A 1 188 ? 20.072 -3.493 -0.541 1.00 59.97 188 PRO A CA 1
ATOM 1469 C C . PRO A 1 188 ? 18.877 -3.014 0.291 1.00 59.97 188 PRO A C 1
ATOM 1471 O O . PRO A 1 188 ? 18.147 -2.121 -0.129 1.00 59.97 188 PRO A O 1
ATOM 1474 N N . ALA A 1 189 ? 18.702 -3.545 1.507 1.00 56.31 189 ALA A N 1
ATOM 1475 C CA . ALA A 1 189 ? 17.557 -3.230 2.376 1.00 56.31 189 ALA A CA 1
ATOM 1476 C C . ALA A 1 189 ? 17.367 -1.721 2.664 1.00 56.31 189 ALA A C 1
ATOM 1478 O O . ALA A 1 189 ? 16.278 -1.284 3.040 1.00 56.31 189 ALA A O 1
ATOM 1479 N N . HIS A 1 190 ? 18.428 -0.925 2.496 1.00 51.12 190 HIS A N 1
ATOM 1480 C CA . HIS A 1 190 ? 18.430 0.522 2.707 1.00 51.12 190 HIS A CA 1
ATOM 1481 C C . HIS A 1 190 ? 18.203 1.345 1.434 1.00 51.12 190 HIS A C 1
ATOM 1483 O O . HIS A 1 190 ? 17.945 2.542 1.560 1.00 51.12 190 HIS A O 1
ATOM 1489 N N . THR A 1 191 ? 18.299 0.726 0.253 1.00 56.41 191 THR A N 1
ATOM 1490 C CA . THR A 1 191 ? 18.157 1.355 -1.066 1.00 56.41 191 THR A CA 1
ATOM 1491 C C . THR A 1 191 ? 17.620 0.354 -2.104 1.00 56.41 191 THR A C 1
ATOM 1493 O O . THR A 1 191 ? 18.349 0.013 -3.035 1.00 56.41 191 THR A O 1
ATOM 1496 N N . PRO A 1 192 ? 16.397 -0.190 -1.953 1.00 58.34 192 PRO A N 1
ATOM 1497 C CA . PRO A 1 192 ? 15.844 -1.079 -2.962 1.00 58.34 192 PRO A CA 1
ATOM 1498 C C . PRO A 1 192 ? 15.712 -0.347 -4.29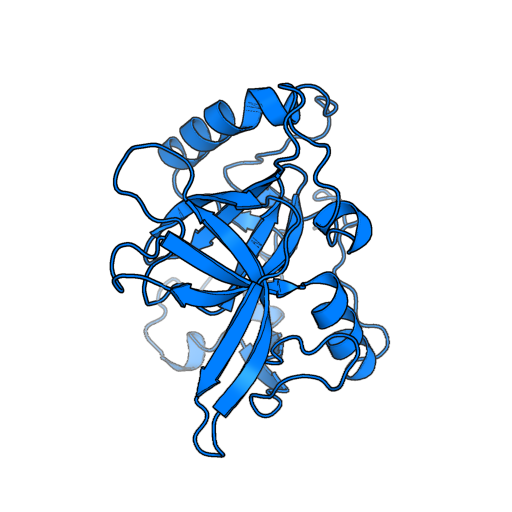9 1.00 58.34 192 PRO A C 1
ATOM 1500 O O . PRO A 1 192 ? 15.180 0.765 -4.374 1.00 58.34 192 PRO A O 1
ATOM 1503 N N . ASP A 1 193 ? 16.193 -1.004 -5.347 1.00 70.69 193 ASP A N 1
ATOM 1504 C CA . ASP A 1 193 ? 16.175 -0.485 -6.714 1.00 70.69 193 ASP A CA 1
ATOM 1505 C C . ASP A 1 193 ? 14.760 -0.572 -7.302 1.00 70.69 193 ASP A C 1
ATOM 1507 O O . ASP A 1 193 ? 14.328 0.302 -8.057 1.00 70.69 193 ASP A O 1
ATOM 1511 N N . ILE A 1 194 ? 14.029 -1.625 -6.914 1.00 84.12 194 ILE A N 1
ATOM 1512 C CA . ILE A 1 194 ? 12.661 -1.913 -7.349 1.00 84.12 194 ILE A CA 1
ATOM 1513 C C . ILE A 1 194 ? 11.842 -2.359 -6.142 1.00 84.12 194 ILE A C 1
ATOM 1515 O O . ILE A 1 194 ? 12.273 -3.185 -5.335 1.00 84.12 194 ILE A O 1
ATOM 1519 N N . VAL A 1 195 ? 10.642 -1.812 -6.040 1.00 88.69 195 VAL A N 1
ATOM 1520 C CA . VAL A 1 195 ? 9.653 -2.095 -5.007 1.00 88.69 195 VAL A CA 1
ATOM 1521 C C . VAL A 1 195 ? 8.491 -2.839 -5.641 1.00 88.69 195 VAL A C 1
ATOM 1523 O O . VAL A 1 195 ? 8.091 -2.536 -6.763 1.00 88.69 195 VAL A O 1
ATOM 1526 N N . TYR A 1 196 ? 7.954 -3.813 -4.919 1.00 90.56 196 TYR A N 1
ATOM 1527 C CA . TYR A 1 196 ? 6.889 -4.680 -5.385 1.00 90.56 196 TYR A CA 1
ATOM 1528 C C . TYR A 1 196 ? 5.639 -4.544 -4.530 1.00 90.56 196 TYR A C 1
ATOM 1530 O O . TYR A 1 196 ? 5.705 -4.405 -3.303 1.00 90.56 196 TYR A O 1
ATOM 1538 N N . GLY A 1 197 ? 4.487 -4.625 -5.185 1.00 91.81 197 GLY A N 1
ATOM 1539 C CA . GLY A 1 197 ? 3.203 -4.615 -4.508 1.00 91.81 197 GLY A CA 1
ATOM 1540 C C . GLY A 1 197 ? 2.133 -5.428 -5.219 1.00 91.81 197 GLY A C 1
ATOM 1541 O O . GLY A 1 197 ? 2.158 -5.610 -6.441 1.00 91.81 197 GLY A O 1
ATOM 1542 N N . SER A 1 198 ? 1.162 -5.889 -4.439 1.00 93.25 198 SER A N 1
ATOM 1543 C CA . SER A 1 198 ? -0.034 -6.548 -4.960 1.00 93.25 198 SER A CA 1
ATOM 1544 C C . SER A 1 198 ? -0.924 -5.506 -5.639 1.00 93.25 198 SER A C 1
ATOM 1546 O O . SER A 1 198 ? -1.239 -4.503 -4.992 1.00 93.25 198 SER A O 1
ATOM 1548 N N . PRO A 1 199 ? -1.342 -5.696 -6.906 1.00 93.94 199 PRO A N 1
ATOM 1549 C CA . PRO A 1 199 ? -2.200 -4.734 -7.597 1.00 93.94 199 PRO A CA 1
ATOM 1550 C C . PRO A 1 199 ? -3.502 -4.496 -6.827 1.00 93.94 199 PRO A C 1
ATOM 1552 O O . PRO A 1 199 ? -4.225 -5.446 -6.520 1.00 93.94 199 PRO A O 1
ATOM 1555 N N . MET A 1 200 ? -3.826 -3.233 -6.539 1.00 94.94 200 MET A N 1
ATOM 1556 C CA . MET A 1 200 ? -4.993 -2.895 -5.719 1.00 94.94 200 MET A CA 1
ATOM 1557 C C . MET A 1 200 ? -6.307 -3.269 -6.415 1.00 94.94 200 MET A C 1
ATOM 1559 O O . MET A 1 200 ? -7.242 -3.690 -5.746 1.00 94.94 200 MET A O 1
ATOM 1563 N N . GLN A 1 201 ? -6.365 -3.166 -7.748 1.00 94.62 201 GLN A N 1
ATOM 1564 C CA . GLN A 1 201 ? -7.546 -3.535 -8.543 1.00 94.62 201 GLN A CA 1
ATOM 1565 C C . GLN A 1 201 ? -7.967 -4.987 -8.310 1.00 94.62 201 GLN A C 1
ATOM 1567 O O . GLN A 1 201 ? -9.116 -5.252 -7.988 1.00 94.62 201 GLN A O 1
ATOM 1572 N N . TRP A 1 202 ? -7.000 -5.900 -8.334 1.00 94.19 202 TRP A N 1
ATOM 1573 C CA . TRP A 1 202 ? -7.229 -7.313 -8.064 1.00 94.19 202 TRP A CA 1
ATOM 1574 C C . TRP A 1 202 ? -7.446 -7.577 -6.572 1.00 94.19 202 TRP A C 1
ATOM 1576 O O . TRP A 1 202 ? -8.307 -8.364 -6.190 1.00 94.19 202 TRP A O 1
ATOM 1586 N N . LEU A 1 203 ? -6.676 -6.913 -5.704 1.00 94.00 203 LEU A N 1
ATOM 1587 C CA . LEU A 1 203 ? -6.813 -7.102 -4.263 1.00 94.00 203 LEU A CA 1
ATOM 1588 C C . LEU A 1 203 ? -8.211 -6.698 -3.773 1.00 94.00 203 LEU A C 1
ATOM 1590 O O . LEU A 1 203 ? -8.773 -7.364 -2.904 1.00 94.00 203 LEU A O 1
ATOM 1594 N N . TRP A 1 204 ? -8.775 -5.636 -4.349 1.00 95.06 204 TRP A N 1
ATOM 1595 C CA . TRP A 1 204 ? -10.122 -5.179 -4.038 1.00 95.06 204 TRP A CA 1
ATOM 1596 C C . TRP A 1 204 ? -11.187 -6.218 -4.398 1.00 95.06 204 TRP A C 1
ATOM 1598 O O . TRP A 1 204 ? -12.040 -6.483 -3.560 1.00 95.06 204 TRP A O 1
ATOM 1608 N N . GLU A 1 205 ? -11.092 -6.880 -5.557 1.00 93.62 205 GLU A N 1
ATOM 1609 C CA . GLU A 1 205 ? -12.018 -7.962 -5.939 1.00 93.62 205 GLU A CA 1
ATOM 1610 C C . GLU A 1 205 ? -12.044 -9.091 -4.896 1.00 93.62 205 GLU A C 1
ATOM 1612 O O . GLU A 1 205 ? -13.100 -9.630 -4.566 1.00 93.62 205 GLU A O 1
ATOM 1617 N N . ILE A 1 206 ? -10.883 -9.433 -4.328 1.00 93.44 206 ILE A N 1
ATOM 1618 C CA . ILE A 1 206 ? -10.789 -10.462 -3.284 1.00 93.44 206 ILE A CA 1
ATOM 1619 C C . ILE A 1 206 ? -11.416 -9.974 -1.975 1.00 93.44 206 ILE A C 1
ATOM 1621 O O . ILE A 1 206 ? -12.115 -10.737 -1.309 1.00 93.44 206 ILE A O 1
ATOM 1625 N N . ILE A 1 207 ? -11.164 -8.72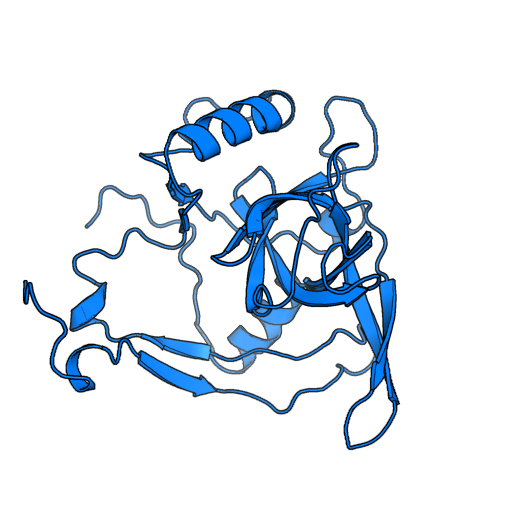1 -1.592 1.00 94.81 207 ILE A N 1
ATOM 1626 C CA . ILE A 1 207 ? -11.749 -8.132 -0.382 1.00 94.81 207 ILE A CA 1
ATOM 1627 C C . ILE A 1 207 ? -13.273 -8.049 -0.517 1.00 94.81 207 ILE A C 1
ATOM 1629 O O . ILE A 1 207 ? -13.981 -8.416 0.414 1.00 94.81 207 ILE A O 1
ATOM 1633 N N . GLU A 1 208 ? -13.785 -7.615 -1.665 1.00 95.31 208 GLU A N 1
ATOM 1634 C CA . GLU A 1 208 ? -15.221 -7.497 -1.926 1.00 95.31 208 GLU A CA 1
ATOM 1635 C C . GLU A 1 208 ? -15.919 -8.865 -1.957 1.00 95.31 208 GLU A C 1
ATOM 1637 O O . GLU A 1 208 ? -17.046 -8.991 -1.480 1.00 95.31 208 GLU A O 1
ATOM 1642 N N . ALA A 1 209 ? -15.240 -9.913 -2.433 1.00 95.06 209 ALA A N 1
ATOM 1643 C CA . ALA A 1 209 ? -15.758 -11.278 -2.367 1.00 95.06 209 ALA A CA 1
ATOM 1644 C C . ALA A 1 209 ? -15.898 -11.798 -0.922 1.00 95.06 209 ALA A C 1
ATOM 1646 O O . ALA A 1 209 ? -16.870 -12.488 -0.615 1.00 95.06 209 ALA A O 1
ATOM 1647 N N . GLU A 1 210 ? -14.948 -11.474 -0.037 1.00 96.19 210 GLU A N 1
ATOM 1648 C CA . GLU A 1 210 ? -15.019 -11.831 1.391 1.00 96.19 210 GLU A CA 1
ATOM 1649 C C . GLU A 1 210 ? -16.023 -10.950 2.155 1.00 96.19 210 GLU A C 1
ATOM 1651 O O . GLU A 1 210 ? -16.711 -11.416 3.065 1.00 96.19 210 GLU A O 1
ATOM 1656 N N . PHE A 1 211 ? -16.145 -9.680 1.763 1.00 96.44 211 PHE A N 1
ATOM 1657 C CA . PHE A 1 211 ? -17.037 -8.697 2.370 1.00 96.44 211 PHE A CA 1
ATOM 1658 C C . PHE A 1 211 ? -18.022 -8.126 1.335 1.00 96.44 211 PHE A C 1
ATOM 1660 O O . PHE A 1 211 ? -17.870 -6.972 0.919 1.00 96.44 211 PHE A O 1
ATOM 1667 N N . PRO A 1 212 ? -19.061 -8.889 0.936 1.00 95.81 212 PRO A N 1
ATOM 1668 C CA . PRO A 1 212 ? -20.034 -8.426 -0.048 1.00 95.81 212 PRO A CA 1
ATOM 1669 C C . PRO A 1 212 ? -20.683 -7.098 0.354 1.00 95.81 212 PRO A C 1
ATOM 1671 O O . PRO A 1 212 ? -21.197 -6.952 1.466 1.00 95.81 212 PRO A O 1
ATOM 1674 N N . GLY A 1 213 ? -20.674 -6.129 -0.563 1.00 92.19 213 GLY A N 1
ATOM 1675 C CA . GLY A 1 213 ? -21.196 -4.780 -0.325 1.00 92.19 213 GLY A CA 1
ATOM 1676 C C . GLY A 1 213 ? -20.214 -3.823 0.362 1.00 92.19 213 GLY A C 1
ATOM 1677 O O . GLY A 1 213 ? -20.610 -2.713 0.723 1.00 92.19 213 GLY A O 1
ATOM 1678 N N . ALA A 1 214 ? -18.949 -4.219 0.548 1.00 92.69 214 ALA A N 1
ATOM 1679 C CA . ALA A 1 214 ? -17.893 -3.298 0.950 1.00 92.69 214 ALA A CA 1
ATOM 1680 C C . ALA A 1 214 ? -17.746 -2.149 -0.062 1.00 92.69 214 ALA A C 1
ATOM 1682 O O . ALA A 1 214 ? -17.922 -2.322 -1.265 1.00 92.69 214 ALA A O 1
ATOM 1683 N N . ASN A 1 215 ? -17.412 -0.958 0.432 1.00 89.94 215 ASN A N 1
ATOM 1684 C CA . ASN A 1 215 ? -17.261 0.239 -0.388 1.00 89.94 215 ASN A CA 1
ATOM 1685 C C . ASN A 1 215 ? -16.079 1.076 0.123 1.00 89.94 215 ASN A C 1
ATOM 1687 O O . ASN A 1 215 ? -15.857 1.181 1.330 1.00 89.94 215 ASN A O 1
ATOM 1691 N N . LEU A 1 216 ? -15.318 1.662 -0.802 1.00 88.75 216 LEU A N 1
ATOM 1692 C CA . LEU A 1 216 ? -14.184 2.547 -0.517 1.00 88.75 216 LEU A CA 1
ATOM 1693 C C . LEU A 1 216 ? -14.568 4.031 -0.443 1.00 88.75 216 LEU A C 1
ATOM 1695 O O . LEU A 1 216 ? -13.720 4.860 -0.130 1.00 88.75 216 LEU A O 1
ATOM 1699 N N . TYR A 1 217 ? -15.831 4.371 -0.695 1.00 84.25 217 TYR A N 1
ATOM 1700 C CA . TYR A 1 217 ? -16.420 5.691 -0.475 1.00 84.25 217 TYR A CA 1
ATOM 1701 C C . TYR A 1 217 ? -15.620 6.847 -1.096 1.00 84.25 217 TYR A C 1
ATOM 1703 O O . TYR A 1 217 ? -15.447 7.901 -0.483 1.00 84.25 217 TYR A O 1
ATOM 1711 N N . PHE A 1 218 ? -15.124 6.656 -2.321 1.00 82.25 218 PHE A N 1
ATOM 1712 C CA . PHE A 1 218 ? -14.355 7.681 -3.034 1.00 82.25 218 PHE A CA 1
ATOM 1713 C C . PHE A 1 218 ? -15.176 8.947 -3.343 1.00 82.25 218 PHE A C 1
ATOM 1715 O O . PHE A 1 218 ? -14.610 10.039 -3.439 1.00 82.25 218 PHE A O 1
ATOM 1722 N N . ASP A 1 219 ? -16.502 8.806 -3.412 1.00 71.50 219 ASP A N 1
ATOM 1723 C CA . ASP A 1 219 ? -17.441 9.855 -3.824 1.00 71.50 219 ASP A CA 1
ATOM 1724 C C . ASP A 1 219 ? -17.985 10.712 -2.669 1.00 71.50 219 ASP A C 1
ATOM 1726 O O . ASP A 1 219 ? -18.772 11.621 -2.907 1.00 71.50 219 ASP A O 1
ATOM 1730 N N . ILE A 1 220 ? -17.589 10.464 -1.413 1.00 64.50 220 ILE A N 1
ATOM 1731 C CA . ILE A 1 220 ? -18.048 11.307 -0.296 1.00 64.50 220 ILE A CA 1
ATOM 1732 C C . ILE A 1 220 ? -17.341 12.669 -0.374 1.00 64.50 220 ILE A C 1
ATOM 1734 O O . ILE A 1 220 ? -16.107 12.749 -0.295 1.00 64.50 220 ILE A O 1
ATOM 1738 N N . GLU A 1 221 ? -18.107 13.745 -0.556 1.00 55.81 221 GLU A N 1
ATOM 1739 C CA . GLU A 1 221 ? -17.617 15.124 -0.483 1.00 55.81 221 GLU A CA 1
ATOM 1740 C C . GLU A 1 221 ? -17.334 15.522 0.974 1.00 55.81 221 GLU A C 1
ATOM 1742 O O . GLU A 1 221 ? -17.978 15.057 1.911 1.00 55.81 221 GLU A O 1
ATOM 1747 N N . HIS A 1 222 ? -16.297 16.336 1.189 1.00 54.84 222 HIS A N 1
ATOM 1748 C CA . HIS A 1 222 ? -15.768 16.628 2.530 1.00 54.84 222 HIS A CA 1
ATOM 1749 C C . HIS A 1 222 ? -16.629 17.598 3.358 1.00 54.84 222 HIS A C 1
ATOM 1751 O O . HIS A 1 222 ? -16.239 17.914 4.481 1.00 54.84 222 HIS A O 1
ATOM 1757 N N . ASP A 1 223 ? -17.779 18.028 2.838 1.00 47.69 223 ASP A N 1
ATOM 1758 C CA . ASP A 1 223 ? -18.645 19.026 3.474 1.00 47.69 223 ASP A CA 1
ATOM 1759 C C . ASP A 1 223 ? -19.758 18.416 4.356 1.00 47.69 223 ASP A C 1
ATOM 1761 O O . ASP A 1 223 ? -20.444 19.154 5.059 1.00 47.69 223 ASP A O 1
ATOM 1765 N N . ASP A 1 224 ? -19.895 17.083 4.402 1.00 37.84 224 ASP A N 1
ATOM 1766 C CA . ASP A 1 224 ? -21.019 16.395 5.071 1.00 37.84 224 ASP A CA 1
ATOM 1767 C C . ASP A 1 224 ? -20.703 15.753 6.448 1.00 37.84 224 ASP A C 1
ATOM 1769 O O . ASP A 1 224 ? -21.463 14.900 6.923 1.00 37.84 224 ASP A O 1
ATOM 1773 N N . TYR A 1 225 ? -19.622 16.152 7.138 1.00 42.03 225 TYR A N 1
ATOM 1774 C CA . TYR A 1 225 ? -19.326 15.689 8.514 1.00 42.03 225 TYR A CA 1
ATOM 1775 C C . TYR A 1 225 ? -18.904 16.788 9.495 1.00 42.03 225 TYR A C 1
ATOM 1777 O O . TYR A 1 225 ? -17.836 17.413 9.291 1.00 42.03 225 TYR A O 1
#

pLDDT: mean 79.14, std 14.06, range [37.84, 97.5]

Secondary structure (DSSP, 8-state):
--S---STTTT--EEEEE-PPSEEPPTTT-BEE---EEEE-HHHHGGG---SEEE--SHHHHHHHHHHHTTTSTTS-TTS---BTTEEE--EE--HHHHHS----TTS-S-EEEEEEETTTEEEEEEE-SPEEEEEEEETTEEEEEEEEEEEE-SSSS--S--TT-TTPEEEETTSEEEEEEEEEES-TTS-SEEEEEEHHHHHHHHHHHSTT----TT--TT--